Protein 2Y8E (pdb70)

Secondary structure (DSSP, 8-state):
-EEEEEEEEESTTSSHHHHHHHHHHS---SS-----SEEEEEEEEEETTEEEEEEEEEE--SGGGGGGSHHHHHT-SEEEEEEETT-HHHHHTHHHHHHHHHHHHTTSSEEEEEEE-GGGGGG--S-HHHHHHHHHHHT-EEEEEBTTTTBSHHHHHHHHHHT--/-PPPPEEEEEEEESTTSSHHHHHHHHHHS---SS-----SEEEEEEEEEETTEEEEEEEEEE--SGGGGGG-HHHHHT-SEEEEEEETT-HHHHHTHHHHHHHHHHHHTTSSEEEEEEE-GGGGGG-SS-HHHHHHHHHHHT-EEEEE-TTT-TTHHHHHHHHHHH-

Solvent-accessible surface area: 15765 Å² total; per-residue (Å²): 137,88,103,7,41,0,0,0,0,0,36,79,59,2,14,12,38,27,0,11,13,48,58,30,34,108,13,64,86,115,89,125,118,32,17,44,8,18,8,28,10,6,40,13,36,149,29,139,140,173,51,0,43,0,25,2,49,8,0,2,9,34,98,167,26,67,104,85,2,45,57,60,1,124,70,1,33,0,1,0,0,0,0,13,0,24,65,48,113,6,8,108,75,0,51,48,0,5,88,29,0,67,105,48,46,34,108,104,23,24,5,0,0,0,0,3,52,25,59,60,65,122,118,76,115,1,40,44,96,59,0,86,146,28,2,157,147,57,116,16,54,28,8,20,0,1,2,102,71,41,117,41,4,144,66,0,4,137,75,0,7,82,50,18,150,133,142,105,64,182,105,7,54,0,0,0,0,0,26,79,55,1,14,12,47,30,0,9,15,46,22,11,31,110,13,68,80,125,94,117,140,39,20,26,9,12,5,26,12,7,24,17,33,154,10,106,125,133,51,13,28,0,31,1,48,12,0,1,8,41,98,165,27,72,99,86,1,53,76,60,2,151,61,0,35,0,1,0,0,0,0,13,0,27,64,69,82,3,24,125,48,0,48,43,1,3,89,26,0,83,98,29,51,38,118,103,25,38,9,2,0,0,0,3,47,22,55,69,55,122,143,78,105,2,37,45,92,80,0,68,146,31,4,160,143,47,125,19,66,46,5,13,0,0,2,103,77,29,109,20,3,124,57,0,0,118,113,0,12,68,47,117

InterPro domains:
  IPR001806 Small GTPase [PF00071] (14-172)
  IPR001806 Small GTPase [PS51421] (8-192)
  IPR001806 Small GTPase [SM00174] (15-175)
  IPR005225 Small GTP-binding domain [TIGR00231] (12-168)
  IPR027417 P-loop containing nucleoside triphosphate hydrolase [G3DSA:3.40.50.300] (1-177)
  IPR027417 P-loop containing nucleoside triphosphate hydrolase [SSF52540] (11-182)
  IPR050227 Ras-related protein Rab [PTHR47977] (12-186)

B-factor: mean 14.94, std 8.89, range [5.05, 136.57]

Structure (mmCIF, N/CA/C/O backbone):
data_2Y8E
#
_entry.id   2Y8E
#
_cell.length_a   116.520
_cell.length_b   42.710
_cell.length_c   86.860
_cell.angle_alpha   90.00
_cell.angle_beta   133.12
_cell.angle_gamma   90.00
#
_symmetry.space_group_name_H-M   'C 1 2 1'
#
loop_
_entity.id
_entity.type
_entity.pdbx_description
1 polymer 'RAB-PROTEIN 6'
2 non-polymer 'SULFATE ION'
3 non-polymer 'PHOSPHOAMINOPHOSPHONIC ACID-GUANYLATE ESTER'
4 non-polymer 'MAGNESIUM ION'
5 water water
#
loop_
_atom_site.group_PDB
_atom_site.id
_atom_site.type_symbol
_atom_site.label_atom_id
_atom_site.label_alt_id
_atom_site.label_comp_id
_atom_site.label_asym_id
_atom_site.label_entity_id
_atom_site.label_seq_id
_atom_site.pdbx_PDB_ins_code
_atom_site.Cartn_x
_atom_site.Cartn_y
_atom_site.Cartn_z
_atom_site.occupancy
_atom_site.B_iso_or_equiv
_atom_site.auth_seq_id
_atom_site.auth_comp_id
_atom_site.auth_asym_id
_atom_site.auth_atom_id
_atom_site.pdbx_PDB_model_num
ATOM 1 N N . LEU A 1 12 ? -38.553 -11.219 32.431 1.00 23.99 10 LEU A N 1
ATOM 2 C CA . LEU A 1 12 ? -37.972 -11.983 31.320 1.00 23.96 10 LEU A CA 1
ATOM 3 C C . LEU A 1 12 ? -36.489 -11.681 31.122 1.00 22.45 10 LEU A C 1
ATOM 4 O O . LEU A 1 12 ? -35.988 -10.598 31.428 1.00 24.17 10 LEU A O 1
ATOM 9 N N . ARG A 1 13 ? -35.806 -12.677 30.605 1.00 22.14 11 ARG A N 1
ATOM 10 C CA . ARG A 1 13 ? -34.518 -12.513 29.982 1.00 21.16 11 ARG A CA 1
ATOM 11 C C . ARG A 1 13 ? -34.691 -11.441 28.916 1.00 18.82 11 ARG A C 1
ATOM 12 O O . ARG A 1 13 ? -35.766 -11.317 28.320 1.00 18.69 11 ARG A O 1
ATOM 20 N N . LYS A 1 14 ? -33.657 -10.647 28.713 1.00 16.43 12 LYS A N 1
ATOM 21 C CA . LYS A 1 14 ? -33.677 -9.681 27.635 1.00 15.73 12 LYS A CA 1
ATOM 22 C C . LYS A 1 14 ? -32.639 -9.991 26.594 1.00 14.59 12 LYS A C 1
ATOM 23 O O . LYS A 1 14 ? -31.588 -10.592 26.860 1.00 16.23 12 LYS A O 1
ATOM 29 N N . PHE A 1 15 ? -32.964 -9.536 25.388 1.00 11.71 13 PHE A N 1
ATOM 30 C CA . PHE A 1 15 ? -32.084 -9.602 24.225 1.00 10.63 13 PHE A CA 1
ATOM 31 C C . PHE A 1 15 ? -32.054 -8.171 23.686 1.00 9.15 13 PHE A C 1
ATOM 32 O O . PHE A 1 15 ? -32.946 -7.765 22.960 1.00 8.98 13 PHE A O 1
ATOM 40 N N . LYS A 1 16 ? -31.063 -7.388 24.118 1.00 10.04 14 LYS A N 1
ATOM 41 C CA . LYS A 1 16 ? -31.002 -5.951 23.908 1.00 9.79 14 LYS A CA 1
ATOM 42 C C . LYS A 1 16 ? -29.948 -5.643 22.853 1.00 9.60 14 LYS A C 1
ATOM 43 O O . LYS A 1 16 ? -28.732 -5.880 23.068 1.00 11.32 14 LYS A O 1
ATOM 49 N N . LEU A 1 17 ? -30.387 -5.148 21.704 1.00 8.21 15 LEU A N 1
ATOM 50 C CA . LEU A 1 17 ? -29.470 -4.841 20.588 1.00 8.20 15 LEU A CA 1
ATOM 51 C C . LEU A 1 17 ? -29.623 -3.395 20.132 1.00 7.75 15 LEU A C 1
ATOM 52 O O . LEU A 1 17 ? -30.733 -2.824 20.201 1.00 8.43 15 LEU A O 1
ATOM 57 N N . VAL A 1 18 ? -28.519 -2.813 19.666 1.00 6.88 16 VAL A N 1
ATOM 58 C CA . VAL A 1 18 ? -28.525 -1.551 18.977 1.00 7.07 16 VAL A CA 1
ATOM 59 C C . VAL A 1 18 ? -27.819 -1.733 17.641 1.00 6.37 16 VAL A C 1
ATOM 60 O O . VAL A 1 18 ? -26.739 -2.359 17.587 1.00 6.97 16 VAL A O 1
ATOM 64 N N . PHE A 1 19 ? -28.427 -1.187 16.579 1.00 5.89 17 PHE A N 1
ATOM 65 C CA . PHE A 1 19 ? -27.860 -1.192 15.253 1.00 5.99 17 PHE A CA 1
ATOM 66 C C . PHE A 1 19 ? -27.256 0.151 14.947 1.00 5.44 17 PHE A C 1
ATOM 67 O O . PHE A 1 19 ? -27.941 1.181 15.076 1.00 6.18 17 PHE A O 1
ATOM 75 N N . LEU A 1 20 ? -25.998 0.127 14.485 1.00 5.83 18 LEU A N 1
ATOM 76 C CA . LEU A 1 20 ? -25.173 1.309 14.282 1.00 5.89 18 LEU A CA 1
ATOM 77 C C . LEU A 1 20 ? -24.496 1.177 12.941 1.00 5.82 18 LEU A C 1
ATOM 78 O O . LEU A 1 20 ? -24.182 0.069 12.491 1.00 6.32 18 LEU A O 1
ATOM 83 N N . GLY A 1 21 ? -24.176 2.310 12.339 1.00 6.57 19 GLY A N 1
ATOM 84 C CA . GLY A 1 21 ? -23.425 2.293 11.090 1.00 6.96 19 GLY A CA 1
ATOM 85 C C . GLY A 1 21 ? -23.747 3.491 10.232 1.00 6.36 19 GLY A C 1
ATOM 86 O O . GLY A 1 21 ? -24.714 4.228 10.485 1.00 7.37 19 GLY A O 1
ATOM 87 N N . GLU A 1 22 ? -22.915 3.732 9.216 1.00 8.03 20 GLU A N 1
ATOM 88 C CA . GLU A 1 22 ? -23.162 4.850 8.323 1.00 7.61 20 GLU A CA 1
ATOM 89 C C . GLU A 1 22 ? -24.500 4.796 7.616 1.00 8.19 20 GLU A C 1
ATOM 90 O O . GLU A 1 22 ? -25.162 3.748 7.513 1.00 7.48 20 GLU A O 1
ATOM 96 N N . GLN A 1 23 ? -24.918 5.944 7.128 1.00 9.34 21 GLN A N 1
ATOM 97 C CA . GLN A 1 23 ? -26.194 6.035 6.449 1.00 10.14 21 GLN A CA 1
ATOM 98 C C . GLN A 1 23 ? -26.216 5.070 5.261 1.00 7.96 21 GLN A C 1
ATOM 99 O O . GLN A 1 23 ? -25.229 4.925 4.536 1.00 8.95 21 GLN A O 1
ATOM 105 N N . SER A 1 24 ? -27.368 4.430 5.051 1.00 7.76 22 SER A N 1
ATOM 106 C CA . SER A 1 24 ? -27.661 3.650 3.837 1.00 8.29 22 SER A CA 1
ATOM 107 C C . SER A 1 24 ? -26.973 2.298 3.739 1.00 6.52 22 SER A C 1
ATOM 108 O O . SER A 1 24 ? -27.073 1.633 2.706 1.00 8.41 22 SER A O 1
ATOM 111 N N . VAL A 1 25 ? -26.338 1.831 4.804 1.00 6.89 23 VAL A N 1
ATOM 112 C CA . VAL A 1 25 ? -25.630 0.547 4.767 1.00 6.39 23 VAL A CA 1
ATOM 113 C C . VAL A 1 25 ? -26.556 -0.664 4.837 1.00 5.71 23 VAL A C 1
ATOM 114 O O . VAL A 1 25 ? -26.165 -1.752 4.447 1.00 6.15 23 VAL A O 1
ATOM 118 N N . GLY A 1 26 ? -27.766 -0.467 5.364 1.00 5.92 24 GLY A N 1
ATOM 119 C CA . GLY A 1 26 ? -28.765 -1.526 5.451 1.00 5.67 24 GLY A CA 1
ATOM 120 C C . GLY A 1 26 ? -29.122 -1.979 6.865 1.00 5.54 24 GLY A C 1
ATOM 121 O O . GLY A 1 26 ? -29.635 -3.077 7.034 1.00 6.09 24 GLY A O 1
ATOM 122 N N . LYS A 1 27 ? -28.889 -1.155 7.875 1.00 6.18 25 LYS A N 1
ATOM 123 C CA . LYS A 1 27 ? -29.312 -1.456 9.247 1.00 5.89 25 LYS A CA 1
ATOM 124 C C . LYS A 1 27 ? -30.772 -1.835 9.322 1.00 5.54 25 LYS A C 1
ATOM 125 O O . LYS A 1 27 ? -31.144 -2.908 9.797 1.00 6.17 25 LYS A O 1
ATOM 131 N N . THR A 1 28 ? -31.614 -0.930 8.870 1.00 6.10 26 THR A N 1
ATOM 132 C CA . THR A 1 28 ? -33.070 -1.141 8.974 1.00 6.10 26 THR A CA 1
ATOM 133 C C . THR A 1 28 ? -33.509 -2.348 8.159 1.00 5.85 26 THR A C 1
ATOM 134 O O . THR A 1 28 ? -34.331 -3.173 8.625 1.00 7.05 26 THR A O 1
ATOM 138 N N . SER A 1 29 ? -32.914 -2.504 6.982 1.00 6.00 27 SER A N 1
ATOM 139 C CA . SER A 1 29 ? -33.275 -3.625 6.114 1.00 6.30 27 SER A CA 1
ATOM 140 C C . SER A 1 29 ? -32.897 -4.980 6.717 1.00 6.27 27 SER A C 1
ATOM 141 O O . SER A 1 29 ? -33.633 -5.967 6.563 1.00 7.10 27 SER A O 1
ATOM 144 N N . LEU A 1 30 ? -31.779 -5.039 7.427 1.00 6.11 28 LEU A N 1
ATOM 145 C CA . LEU A 1 30 ? -31.440 -6.269 8.157 1.00 6.12 28 LEU A CA 1
ATOM 146 C C . LEU A 1 30 ? -32.483 -6.615 9.213 1.00 6.38 28 LEU A C 1
ATOM 147 O O . LEU A 1 30 ? -32.901 -7.751 9.355 1.00 7.62 28 LEU A O 1
ATOM 152 N N . ILE A 1 31 ? -32.899 -5.609 9.965 1.00 6.64 29 ILE A N 1
ATOM 153 C CA . ILE A 1 31 ? -33.877 -5.797 11.023 1.00 7.05 29 ILE A CA 1
ATOM 154 C C . ILE A 1 31 ? -35.194 -6.252 10.421 1.00 7.23 29 ILE A C 1
ATOM 155 O O . ILE A 1 31 ? -35.820 -7.190 10.898 1.00 7.90 29 ILE A O 1
ATOM 160 N N . THR A 1 32 ? -35.656 -5.572 9.375 1.00 7.15 30 THR A N 1
ATOM 161 C CA . THR A 1 32 ? -36.961 -5.933 8.821 1.00 8.12 30 THR A CA 1
ATOM 162 C C . THR A 1 32 ? -36.913 -7.290 8.108 1.00 7.82 30 THR A C 1
ATOM 163 O O . THR A 1 32 ? -37.911 -8.035 8.142 1.00 8.55 30 THR A O 1
ATOM 167 N N . ARG A 1 33 ? -35.778 -7.653 7.518 1.00 8.19 31 ARG A N 1
ATOM 168 C CA . ARG A 1 33 ? -35.673 -8.977 6.912 1.00 8.90 31 ARG A CA 1
ATOM 169 C C . ARG A 1 33 ? -35.766 -10.040 8.003 1.00 9.04 31 ARG A C 1
ATOM 170 O O . ARG A 1 33 ? -36.463 -11.027 7.835 1.00 9.73 31 ARG A O 1
ATOM 178 N N . PHE A 1 34 ? -35.092 -9.811 9.125 1.00 9.13 32 PHE A N 1
ATOM 179 C CA . PHE A 1 34 ? -35.131 -10.769 10.214 1.00 9.43 32 PHE A CA 1
ATOM 180 C C . PHE A 1 34 ? -36.528 -10.880 10.811 1.00 9.58 32 PHE A C 1
ATOM 181 O O . PHE A 1 34 ? -37.063 -11.989 10.994 1.00 11.34 32 PHE A O 1
ATOM 189 N N . MET A 1 35 ? -37.109 -9.739 11.155 1.00 9.27 33 MET A N 1
ATOM 190 C CA . MET A 1 35 ? -38.331 -9.730 11.965 1.00 10.25 33 MET A CA 1
ATOM 191 C C . MET A 1 35 ? -39.577 -10.046 11.181 1.00 11.34 33 MET A C 1
ATOM 192 O O . MET A 1 35 ? -40.477 -10.690 11.710 1.00 12.53 33 MET A O 1
ATOM 197 N N . TYR A 1 36 ? -39.615 -9.624 9.921 1.00 10.92 34 TYR A N 1
ATOM 198 C CA . TYR A 1 36 ? -40.848 -9.679 9.116 1.00 12.48 34 TYR A CA 1
ATOM 199 C C . TYR A 1 36 ? -40.652 -10.348 7.772 1.00 12.21 34 TYR A C 1
ATOM 200 O O . TYR A 1 36 ? -41.619 -10.429 7.011 1.00 12.71 34 TYR A O 1
ATOM 209 N N . ASP A 1 37 ? -39.428 -10.804 7.462 1.00 11.57 35 ASP A N 1
ATOM 210 C CA . ASP A 1 37 ? -39.084 -11.319 6.149 1.00 13.15 35 ASP A CA 1
ATOM 211 C C . ASP A 1 37 ? -39.496 -10.310 5.056 1.00 13.62 35 ASP A C 1
ATOM 212 O O . ASP A 1 37 ? -40.117 -10.675 4.032 1.00 16.76 35 ASP A O 1
ATOM 217 N N . SER A 1 38 ? -39.191 -9.040 5.311 1.00 13.61 36 SER A N 1
ATOM 218 C CA . SER A 1 38 ? -39.634 -7.890 4.501 1.00 15.04 36 SER A CA 1
ATOM 219 C C . SER A 1 38 ? -38.399 -7.112 4.073 1.00 14.12 36 SER A C 1
ATOM 220 O O . SER A 1 38 ? -37.550 -6.828 4.902 1.00 15.01 36 SER A O 1
ATOM 223 N N . PHE A 1 39 ? -38.339 -6.761 2.792 1.00 12.83 37 PHE A N 1
ATOM 224 C CA . PHE A 1 39 ? -37.296 -5.907 2.236 1.00 11.87 37 PHE A CA 1
ATOM 225 C C . PHE A 1 39 ? -37.915 -4.932 1.260 1.00 11.68 37 PHE A C 1
ATOM 226 O O . PHE A 1 39 ? -38.799 -5.302 0.487 1.00 13.42 37 PHE A O 1
ATOM 234 N N . ASP A 1 40 ? -37.456 -3.693 1.284 1.00 10.85 38 ASP A N 1
ATOM 235 C CA . ASP A 1 40 ? -37.940 -2.662 0.369 1.00 11.74 38 ASP A CA 1
ATOM 236 C C . ASP A 1 40 ? -36.745 -2.004 -0.318 1.00 10.86 38 ASP A C 1
ATOM 237 O O . ASP A 1 40 ? -35.792 -1.552 0.329 1.00 10.86 38 ASP A O 1
ATOM 242 N N . ASN A 1 41 ? -36.793 -1.947 -1.641 1.00 10.53 39 ASN A N 1
ATOM 243 C CA . ASN A 1 41 ? -35.809 -1.227 -2.405 1.00 11.24 39 ASN A CA 1
ATOM 244 C C . ASN A 1 41 ? -35.864 0.248 -2.120 1.00 10.55 39 ASN A C 1
ATOM 245 O O . ASN A 1 41 ? -34.859 0.938 -2.217 1.00 11.36 39 ASN A O 1
ATOM 250 N N . THR A 1 42 ? -37.034 0.753 -1.773 1.00 10.37 40 THR A N 1
ATOM 251 C CA . THR A 1 42 ? -37.180 2.176 -1.528 1.00 11.60 40 THR A CA 1
ATOM 252 C C . THR A 1 42 ? -36.535 2.566 -0.197 1.00 10.87 40 THR A C 1
ATOM 253 O O . THR A 1 42 ? -36.822 1.969 0.829 1.00 12.82 40 THR A O 1
ATOM 257 N N . TYR A 1 43 ? -35.717 3.615 -0.219 1.00 10.26 41 TYR A N 1
ATOM 258 C CA . TYR A 1 43 ? -35.005 4.078 0.965 1.00 9.98 41 TYR A CA 1
ATOM 259 C C . TYR A 1 43 ? -35.895 4.933 1.846 1.00 9.60 41 TYR A C 1
ATOM 260 O O . TYR A 1 43 ? -36.381 5.965 1.400 1.00 11.38 41 TYR A O 1
ATOM 269 N N . GLN A 1 44 ? -36.116 4.505 3.081 1.00 9.18 42 GLN A N 1
ATOM 270 C CA . GLN A 1 44 ? -36.807 5.317 4.071 1.00 9.41 42 GLN A CA 1
ATOM 271 C C . GLN A 1 44 ? -35.799 5.551 5.192 1.00 8.43 42 GLN A C 1
ATOM 272 O O . GLN A 1 44 ? -35.518 4.665 5.974 1.00 8.52 42 GLN A O 1
ATOM 278 N N . ALA A 1 45 ? -35.201 6.725 5.200 1.00 8.23 43 ALA A N 1
ATOM 279 C CA . ALA A 1 45 ? -34.183 7.048 6.166 1.00 8.23 43 ALA A CA 1
ATOM 280 C C . ALA A 1 45 ? -34.721 6.914 7.580 1.00 7.21 43 ALA A C 1
ATOM 281 O O . ALA A 1 45 ? -35.834 7.317 7.868 1.00 8.88 43 ALA A O 1
ATOM 283 N N . THR A 1 46 ? -33.931 6.348 8.478 1.00 7.54 44 THR A N 1
ATOM 284 C CA . THR A 1 46 ? -34.290 6.354 9.882 1.00 6.43 44 THR A CA 1
ATOM 285 C C . THR A 1 46 ? -34.065 7.735 10.429 1.00 6.67 44 THR A C 1
ATOM 286 O O . THR A 1 46 ? -33.019 8.342 10.197 1.00 8.27 44 THR A O 1
ATOM 290 N N . ILE A 1 47 ? -35.070 8.217 11.146 1.00 7.07 45 ILE A N 1
ATOM 291 C CA . ILE A 1 47 ? -35.046 9.535 11.750 1.00 7.56 45 ILE A CA 1
ATOM 292 C C . ILE A 1 47 ? -34.921 9.340 13.253 1.00 7.31 45 ILE A C 1
ATOM 293 O O . ILE A 1 47 ? -35.751 8.709 13.883 1.00 8.79 45 ILE A O 1
ATOM 298 N N . GLY A 1 48 ? -33.835 9.853 13.828 1.00 8.15 46 GLY A N 1
ATOM 299 C CA . GLY A 1 48 ? -33.584 9.660 15.241 1.00 9.20 46 GLY A CA 1
ATOM 300 C C . GLY A 1 48 ? -33.286 8.198 15.536 1.00 8.42 46 GLY A C 1
ATOM 301 O O . GLY A 1 48 ? -32.463 7.580 14.892 1.00 11.88 46 GLY A O 1
ATOM 302 N N . ILE A 1 49 ? -33.994 7.644 16.502 1.00 8.44 47 ILE A N 1
ATOM 303 C CA . ILE A 1 49 ? -33.837 6.267 16.901 1.00 9.46 47 ILE A CA 1
ATOM 304 C C . ILE A 1 49 ? -35.211 5.604 16.921 1.00 9.28 47 ILE A C 1
ATOM 305 O O . ILE A 1 49 ? -36.112 6.092 17.586 1.00 11.17 47 ILE A O 1
ATOM 310 N N . ASP A 1 50 ? -35.356 4.534 16.157 1.00 7.26 48 ASP A N 1
ATOM 311 C CA . ASP A 1 50 ? -36.554 3.720 16.147 1.00 7.64 48 ASP A CA 1
ATOM 312 C C . ASP A 1 50 ? -36.386 2.556 17.095 1.00 7.34 48 ASP A C 1
ATOM 313 O O . ASP A 1 50 ? -35.285 2.198 17.496 1.00 8.11 48 ASP A O 1
ATOM 318 N N . PHE A 1 51 ? -37.501 1.925 17.452 1.00 7.57 49 PHE A N 1
ATOM 319 C CA . PHE A 1 51 ? -37.496 0.916 18.511 1.00 8.35 49 PHE A CA 1
ATOM 320 C C . PHE A 1 51 ? -38.522 -0.158 18.246 1.00 8.09 49 PHE A C 1
ATOM 321 O O . PHE A 1 51 ? -39.642 0.153 17.886 1.00 9.13 49 PHE A O 1
ATOM 329 N N . LEU A 1 52 ? -38.123 -1.403 18.464 1.00 7.86 50 LEU A N 1
ATOM 330 C CA . LEU A 1 52 ? -39.022 -2.542 18.479 1.00 10.46 50 LEU A CA 1
ATOM 331 C C . LEU A 1 52 ? -38.779 -3.287 19.798 1.00 10.06 50 LEU A C 1
ATOM 332 O O . LEU A 1 52 ? -37.646 -3.622 20.141 1.00 10.91 50 LEU A O 1
ATOM 337 N N . SER A 1 53 ? -39.855 -3.574 20.516 1.00 11.03 51 SER A N 1
ATOM 338 C CA . SER A 1 53 ? -39.810 -4.401 21.706 1.00 12.92 51 SER A CA 1
ATOM 339 C C . SER A 1 53 ? -40.827 -5.509 21.532 1.00 13.12 51 SER A C 1
ATOM 340 O O . SER A 1 53 ? -42.010 -5.266 21.279 1.00 13.94 51 SER A O 1
ATOM 343 N N . LYS A 1 54 ? -40.381 -6.735 21.675 1.00 13.54 52 LYS A N 1
ATOM 344 C CA . LYS A 1 54 ? -41.227 -7.887 21.387 1.00 14.75 52 LYS A CA 1
ATOM 345 C C . LYS A 1 54 ? -40.859 -9.033 22.299 1.00 14.06 52 LYS A C 1
ATOM 346 O O . LYS A 1 54 ? -39.684 -9.347 22.451 1.00 14.87 52 LYS A O 1
ATOM 352 N N . THR A 1 55 ? -41.861 -9.690 22.853 1.00 13.89 53 THR A N 1
ATOM 353 C CA . THR A 1 55 ? -41.621 -10.938 23.555 1.00 13.99 53 THR A CA 1
ATOM 354 C C . THR A 1 55 ? -41.621 -12.070 22.532 1.00 14.15 53 THR A C 1
ATOM 355 O O . THR A 1 55 ? -42.566 -12.234 21.742 1.00 14.95 53 THR A O 1
ATOM 359 N N . MET A 1 56 ? -40.554 -12.856 22.538 1.00 15.16 54 MET A N 1
ATOM 360 C CA . MET A 1 56 ? -40.402 -13.941 21.577 1.00 17.51 54 MET A CA 1
ATOM 361 C C . MET A 1 56 ? -39.832 -15.174 22.238 1.00 17.62 54 MET A C 1
ATOM 362 O O . MET A 1 56 ? -39.445 -15.113 23.388 1.00 17.71 54 MET A O 1
ATOM 367 N N . TYR A 1 57 ? -39.760 -16.282 21.506 1.00 20.10 55 TYR A N 1
ATOM 368 C CA . TYR A 1 57 ? -39.112 -17.473 22.024 1.00 22.03 55 TYR A CA 1
ATOM 369 C C . TYR A 1 57 ? -37.679 -17.610 21.489 1.00 23.23 55 TYR A C 1
ATOM 370 O O . TYR A 1 57 ? -37.463 -17.625 20.305 1.00 25.18 55 TYR A O 1
ATOM 379 N N . LEU A 1 58 ? -36.713 -17.701 22.383 1.00 25.67 56 LEU A N 1
ATOM 380 C CA . LEU A 1 58 ? -35.318 -17.840 21.966 1.00 27.49 56 LEU A CA 1
ATOM 381 C C . LEU A 1 58 ? -34.860 -19.144 22.442 1.00 27.99 56 LEU A C 1
ATOM 382 O O . LEU A 1 58 ? -34.955 -19.450 23.647 1.00 27.84 56 LEU A O 1
ATOM 387 N N . GLU A 1 59 ? -34.345 -19.930 21.497 1.00 29.79 57 GLU A N 1
ATOM 388 C CA . GLU A 1 59 ? -33.684 -21.157 21.851 1.00 30.52 57 GLU A CA 1
ATOM 389 C C . GLU A 1 59 ? -34.579 -21.822 22.867 1.00 30.30 57 GLU A C 1
ATOM 390 O O . GLU A 1 59 ? -34.122 -22.203 23.923 1.00 30.66 57 GLU A O 1
ATOM 396 N N . ASP A 1 60 ? -35.876 -21.898 22.555 1.00 30.08 58 ASP A N 1
ATOM 397 C CA . ASP A 1 60 ? -36.870 -22.526 23.435 1.00 29.89 58 ASP A CA 1
ATOM 398 C C . ASP A 1 60 ? -37.032 -21.898 24.824 1.00 29.39 58 ASP A C 1
ATOM 399 O O . ASP A 1 60 ? -37.230 -22.602 25.803 1.00 30.67 58 ASP A O 1
ATOM 404 N N . ARG A 1 61 ? -36.978 -20.568 24.901 1.00 28.62 59 ARG A N 1
ATOM 405 C CA . ARG A 1 61 ? -37.271 -19.826 26.134 1.00 27.46 59 ARG A CA 1
ATOM 406 C C . ARG A 1 61 ? -37.908 -18.493 25.741 1.00 25.57 59 ARG A C 1
ATOM 407 O O . ARG A 1 61 ? -37.715 -18.042 24.626 1.00 26.32 59 ARG A O 1
ATOM 415 N N . THR A 1 62 ? -38.697 -17.910 26.635 1.00 23.63 60 THR A N 1
ATOM 416 C CA . THR A 1 62 ? -39.300 -16.588 26.391 1.00 22.34 60 THR A CA 1
ATOM 417 C C . THR A 1 62 ? -38.265 -15.497 26.687 1.00 19.87 60 THR A C 1
ATOM 418 O O . THR A 1 62 ? -37.585 -15.530 27.719 1.00 20.68 60 THR A O 1
ATOM 422 N N . VAL A 1 63 ? -38.130 -14.550 25.763 1.00 16.88 61 VAL A N 1
ATOM 423 C CA . VAL A 1 63 ? -37.114 -13.494 25.858 1.00 16.04 61 VAL A CA 1
ATOM 424 C C . VAL A 1 63 ? -37.768 -12.190 25.400 1.00 14.20 61 VAL A C 1
ATOM 425 O O . VAL A 1 63 ? -38.644 -12.209 24.542 1.00 15.11 61 VAL A O 1
ATOM 429 N N . ARG A 1 64 ? -37.408 -11.089 26.031 1.00 12.12 62 ARG A N 1
ATOM 430 C CA . ARG A 1 64 ? -37.854 -9.772 25.593 1.00 11.49 62 ARG A CA 1
ATOM 431 C C . ARG A 1 64 ? -36.790 -9.162 24.709 1.00 10.45 62 ARG A C 1
ATOM 432 O O . ARG A 1 64 ? -35.717 -8.754 25.176 1.00 11.79 62 ARG A O 1
ATOM 440 N N . LEU A 1 65 ? -37.068 -9.144 23.415 1.00 10.56 63 LEU A N 1
ATOM 441 C CA . LEU A 1 65 ? -36.246 -8.410 22.471 1.00 11.03 63 LEU A CA 1
ATOM 442 C C . LEU A 1 65 ? -36.454 -6.892 22.644 1.00 10.63 63 LEU A C 1
ATOM 443 O O . LEU A 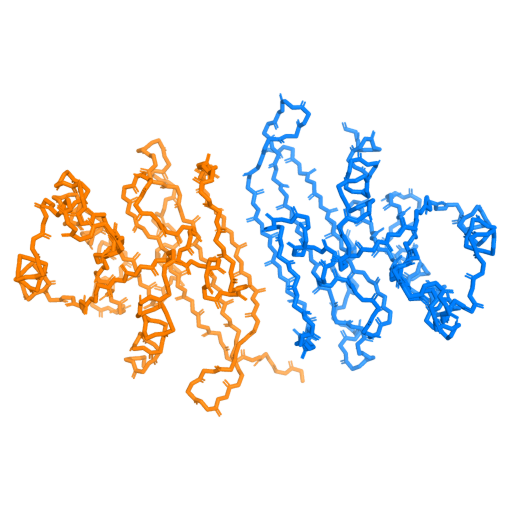1 65 ? -37.584 -6.415 22.693 1.00 12.65 63 LEU A O 1
ATOM 448 N N . GLN A 1 66 ? -35.360 -6.131 22.745 1.00 10.02 64 GLN A N 1
ATOM 449 C CA . GLN A 1 66 ? -35.394 -4.669 22.758 1.00 9.62 64 GLN A CA 1
ATOM 450 C C . GLN A 1 66 ? -34.377 -4.238 21.718 1.00 8.84 64 GLN A C 1
ATOM 451 O O . GLN A 1 66 ? -33.164 -4.396 21.916 1.00 10.18 64 GLN A O 1
ATOM 457 N N . LEU A 1 67 ? -34.858 -3.733 20.597 1.00 8.34 65 LEU A N 1
ATOM 458 C CA . LEU A 1 67 ? -33.997 -3.457 19.457 1.00 8.99 65 LEU A CA 1
ATOM 459 C C . LEU A 1 67 ? -34.088 -2.000 19.035 1.00 7.80 65 LEU A C 1
ATOM 460 O O . LEU A 1 67 ? -35.140 -1.531 18.603 1.00 9.62 65 LEU A O 1
ATOM 465 N N . TRP A 1 68 ? -32.978 -1.285 19.202 1.00 7.59 66 TRP A N 1
ATOM 466 C CA A TRP A 1 68 ? -32.890 0.116 18.823 0.50 7.13 66 TRP A CA 1
ATOM 467 C CA B TRP A 1 68 ? -32.887 0.106 18.823 0.50 7.09 66 TRP A CA 1
ATOM 468 C C . TRP A 1 68 ? -32.212 0.217 17.466 1.00 7.36 66 TRP A C 1
ATOM 469 O O . TRP A 1 68 ? -31.093 -0.287 17.265 1.00 8.96 66 TRP A O 1
ATOM 490 N N . ASP A 1 69 ? -32.896 0.889 16.552 1.00 6.31 67 ASP A N 1
ATOM 491 C CA . ASP A 1 69 ? -32.440 1.057 15.165 1.00 6.14 67 ASP A CA 1
ATOM 492 C C . ASP A 1 69 ? -32.068 2.538 14.991 1.00 6.53 67 ASP A C 1
ATOM 493 O O . ASP A 1 69 ? -32.933 3.392 14.972 1.00 7.74 67 ASP A O 1
ATOM 498 N N . THR A 1 70 ? -30.771 2.847 14.971 1.00 6.84 68 THR A N 1
ATOM 499 C CA . THR A 1 70 ? -30.325 4.224 14.924 1.00 6.49 68 THR A CA 1
ATOM 500 C C . THR A 1 70 ? -30.127 4.738 13.496 1.00 7.01 68 THR A C 1
ATOM 501 O O . THR A 1 70 ? -29.900 3.976 12.568 1.00 7.80 68 THR A O 1
ATOM 505 N N . ALA A 1 71 ? -30.262 6.050 13.333 1.00 8.69 69 ALA A N 1
ATOM 506 C CA . ALA A 1 71 ? -29.945 6.706 12.096 1.00 8.24 69 ALA A CA 1
ATOM 507 C C . ALA A 1 71 ? -28.433 6.800 11.905 1.00 8.81 69 ALA A C 1
ATOM 508 O O . ALA A 1 71 ? -27.671 7.013 12.870 1.00 10.18 69 ALA A O 1
ATOM 510 N N . GLY A 1 72 ? -27.983 6.677 10.648 1.00 8.49 70 GLY A N 1
ATOM 511 C CA . GLY A 1 72 ? -26.575 6.838 10.335 1.00 9.65 70 GLY A CA 1
ATOM 512 C C . GLY A 1 72 ? -26.178 8.264 10.081 1.00 9.52 70 GLY A C 1
ATOM 513 O O . GLY A 1 72 ? -24.988 8.576 9.975 1.00 11.78 70 GLY A O 1
ATOM 514 N N . GLN A 1 73 ? -27.149 9.157 9.906 1.00 9.20 71 GLN A N 1
ATOM 515 C CA . GLN A 1 73 ? -26.854 10.552 9.650 1.00 10.02 71 GLN A CA 1
ATOM 516 C C . GLN A 1 73 ? -26.204 11.186 10.861 1.00 11.01 71 GLN A C 1
ATOM 517 O O . GLN A 1 73 ? -26.694 11.082 11.990 1.00 11.76 71 GLN A O 1
ATOM 523 N N . GLU A 1 74 ? -25.110 11.889 10.615 1.00 12.22 72 GLU A N 1
ATOM 524 C CA . GLU A 1 74 ? -24.349 12.517 11.692 1.00 14.32 72 GLU A CA 1
ATOM 525 C C . GLU A 1 74 ? -25.177 13.442 12.581 1.00 12.82 72 GLU A C 1
ATOM 526 O O . GLU A 1 74 ? -24.937 13.502 13.779 1.00 14.36 72 GLU A O 1
ATOM 532 N N . ARG A 1 75 ? -26.194 14.113 12.031 1.00 13.30 73 ARG A N 1
ATOM 533 C CA . ARG A 1 75 ? -27.035 15.001 12.828 1.00 13.09 73 ARG A CA 1
ATOM 534 C C . ARG A 1 75 ? -27.828 14.330 13.963 1.00 13.53 73 ARG A C 1
ATOM 535 O O . ARG A 1 75 ? -28.341 15.024 14.838 1.00 15.67 73 ARG A O 1
ATOM 543 N N . PHE A 1 76 ? -27.951 13.007 13.938 1.00 11.70 74 PHE A N 1
ATOM 544 C CA . PHE A 1 76 ? -28.644 12.285 14.991 1.00 11.82 74 PHE A CA 1
ATOM 545 C C . PHE A 1 76 ? -27.680 11.584 15.936 1.00 12.13 74 PHE A C 1
ATOM 546 O O . PHE A 1 76 ? -28.125 10.913 16.866 1.00 12.38 74 PHE A O 1
ATOM 554 N N . ARG A 1 77 ? -26.369 11.728 15.720 1.00 12.51 75 ARG A N 1
ATOM 555 C CA . ARG A 1 77 ? -25.419 10.877 16.439 1.00 14.21 75 ARG A CA 1
ATOM 556 C C . ARG A 1 77 ? -25.413 11.180 17.960 1.00 14.25 75 ARG A C 1
ATOM 557 O O . ARG A 1 77 ? -25.160 10.278 18.777 1.00 13.32 75 ARG A O 1
ATOM 565 N N . SER A 1 78 ? -25.707 12.429 18.337 1.00 15.14 76 SER A N 1
ATOM 566 C CA . SER A 1 78 ? -25.697 12.824 19.750 1.00 15.85 76 SER A CA 1
ATOM 567 C C . SER A 1 78 ? -26.757 12.115 20.568 1.00 14.75 76 SER A C 1
ATOM 568 O O . SER A 1 78 ? -26.666 12.062 21.792 1.00 15.95 76 SER A O 1
ATOM 571 N N . LEU A 1 79 ? -27.767 11.555 19.894 1.00 14.53 77 LEU A N 1
ATOM 572 C CA . LEU A 1 79 ? -28.843 10.834 20.580 1.00 14.27 77 LEU A CA 1
ATOM 573 C C . LEU A 1 79 ? -28.456 9.416 21.009 1.00 13.91 77 LEU A C 1
ATOM 574 O O . LEU A 1 79 ? -29.105 8.806 21.848 1.00 15.43 77 LEU A O 1
ATOM 579 N N . ILE A 1 80 ? -27.409 8.887 20.400 1.00 12.09 78 ILE A N 1
ATOM 580 C CA . ILE A 1 80 ? -27.132 7.462 20.446 1.00 11.99 78 ILE A CA 1
ATOM 581 C C . ILE A 1 80 ? -26.499 6.901 21.729 1.00 11.96 78 ILE A C 1
ATOM 582 O O . ILE A 1 80 ? -26.819 5.776 22.109 1.00 11.68 78 ILE A O 1
ATOM 587 N N . PRO A 1 81 ? -25.643 7.678 22.421 1.00 13.44 79 PRO A N 1
ATOM 588 C CA . PRO A 1 81 ? -24.944 7.055 23.557 1.00 12.82 79 PRO A CA 1
ATOM 589 C C . PRO A 1 81 ? -25.804 6.383 24.607 1.00 12.64 79 PRO A C 1
ATOM 590 O O . PRO A 1 81 ? -25.443 5.295 25.039 1.00 12.81 79 PRO A O 1
ATOM 594 N N . SER A 1 82 ? -26.934 6.962 25.006 1.00 13.76 80 SER A N 1
ATOM 595 C CA . SER A 1 82 ? -27.723 6.306 26.049 1.00 14.34 80 SER A CA 1
ATOM 596 C C . SER A 1 82 ? -28.314 4.974 25.600 1.00 13.12 80 SER A C 1
ATOM 597 O O . SER A 1 82 ? -28.534 4.068 26.415 1.00 13.51 80 SER A O 1
ATOM 600 N N . TYR A 1 83 ? -28.561 4.834 24.303 1.00 11.60 81 TYR A N 1
ATOM 601 C CA . TYR A 1 83 ? -29.096 3.600 23.763 1.00 11.11 81 TYR A CA 1
ATOM 602 C C . TYR A 1 83 ? -27.982 2.555 23.707 1.00 10.40 81 TYR A C 1
ATOM 603 O O . TYR A 1 83 ? -28.214 1.416 24.024 1.00 11.14 81 TYR A O 1
ATOM 612 N N . ILE A 1 84 ? -26.780 2.948 23.305 1.00 10.3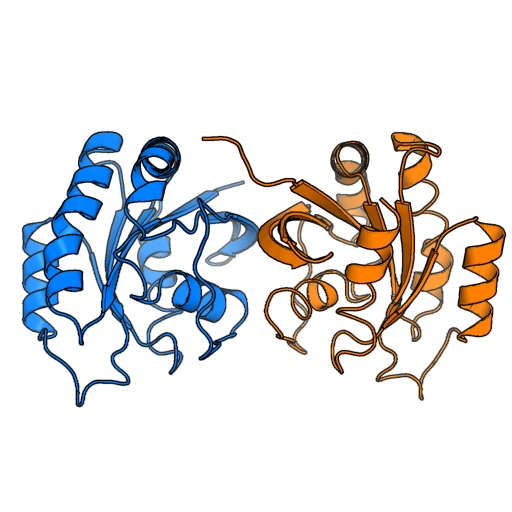8 82 ILE A N 1
ATOM 613 C CA . ILE A 1 84 ? -25.641 2.045 23.366 1.00 10.00 82 ILE A CA 1
ATOM 614 C C . ILE A 1 84 ? -25.439 1.556 24.808 1.00 10.58 82 ILE A C 1
ATOM 615 O O . ILE A 1 84 ? -25.182 0.372 25.045 1.00 10.85 82 ILE A O 1
ATOM 620 N N . ARG A 1 85 ? -25.546 2.471 25.770 1.00 11.16 83 ARG A N 1
ATOM 621 C CA . ARG A 1 85 ? -25.307 2.143 27.165 1.00 12.55 83 ARG A CA 1
ATOM 622 C C . ARG A 1 85 ? -26.191 0.997 27.646 1.00 12.24 83 ARG A C 1
ATOM 623 O O . ARG A 1 85 ? -25.743 0.188 28.472 1.00 14.39 83 ARG A O 1
ATOM 631 N N . ASP A 1 86 ? -27.431 0.921 27.152 1.00 11.27 84 ASP A N 1
ATOM 632 C CA . ASP A 1 86 ? -28.375 -0.080 27.628 1.00 11.43 84 ASP A CA 1
ATOM 633 C C . ASP A 1 86 ? -28.389 -1.358 26.778 1.00 10.65 84 ASP A C 1
ATOM 634 O O . ASP A 1 86 ? -29.188 -2.235 27.013 1.00 12.38 84 ASP A O 1
ATOM 639 N N . SER A 1 87 ? -27.518 -1.443 25.776 1.00 9.24 85 SER A N 1
ATOM 640 C CA . SER A 1 87 ? -27.555 -2.551 24.837 1.00 8.86 85 SER A CA 1
ATOM 641 C C . SER A 1 87 ? -26.448 -3.561 25.059 1.00 8.81 85 SER A C 1
ATOM 642 O O . SER A 1 87 ? -25.274 -3.217 24.979 1.00 11.48 85 SER A O 1
ATOM 645 N N . THR A 1 88 ? -26.809 -4.800 25.326 1.00 8.53 86 THR A N 1
ATOM 646 C CA . THR A 1 88 ? -25.850 -5.901 25.481 1.00 9.52 86 THR A CA 1
ATOM 647 C C . THR A 1 88 ? -25.128 -6.266 24.191 1.00 9.32 86 THR A C 1
ATOM 648 O O . THR A 1 88 ? -23.985 -6.736 24.212 1.00 9.82 86 THR A O 1
ATOM 652 N N . VAL A 1 89 ? -25.811 -6.036 23.072 1.00 8.33 87 VAL A N 1
ATOM 653 C CA . VAL A 1 89 ? -25.299 -6.346 21.747 1.00 8.62 87 VAL A CA 1
ATOM 654 C C . VAL A 1 89 ? -25.305 -5.107 20.891 1.00 7.92 87 VAL A C 1
ATOM 655 O O . VAL A 1 89 ? -26.316 -4.395 20.843 1.00 7.68 87 VAL A O 1
ATOM 659 N N . ALA A 1 90 ? -24.181 -4.811 20.227 1.00 7.43 88 ALA A N 1
ATOM 660 C CA . ALA A 1 90 ? -24.136 -3.750 19.228 1.00 6.80 88 ALA A CA 1
ATOM 661 C C . ALA A 1 90 ? -23.830 -4.392 17.887 1.00 7.10 88 ALA A C 1
ATOM 662 O O . ALA A 1 90 ? -22.875 -5.148 17.769 1.00 7.59 88 ALA A O 1
ATOM 664 N N . VAL A 1 91 ? -24.649 -4.091 16.888 1.00 6.06 89 VAL A N 1
ATOM 665 C CA . VAL A 1 91 ? -24.463 -4.601 15.536 1.00 6.13 89 VAL A CA 1
ATOM 666 C C . VAL A 1 91 ? -24.024 -3.411 14.703 1.00 5.97 89 VAL A C 1
ATOM 667 O O . VAL A 1 91 ? -24.779 -2.428 14.568 1.00 6.31 89 VAL A O 1
ATOM 671 N N . VAL A 1 92 ? -22.780 -3.455 14.201 1.00 6.09 90 VAL A N 1
ATOM 672 C CA . VAL A 1 92 ? -22.201 -2.337 13.460 1.00 6.42 90 VAL A CA 1
ATOM 673 C C . VAL A 1 92 ? -22.087 -2.750 12.015 1.00 5.63 90 VAL A C 1
ATOM 674 O O . VAL A 1 92 ? -21.389 -3.725 11.711 1.00 6.53 90 VAL A O 1
ATOM 678 N N . VAL A 1 93 ? -22.773 -2.025 11.140 1.00 5.92 91 VAL A N 1
ATOM 679 C CA . VAL A 1 93 ? -22.961 -2.454 9.762 1.00 5.59 91 VAL A CA 1
ATOM 680 C C . VAL A 1 93 ? -22.245 -1.529 8.800 1.00 5.72 91 VAL A C 1
ATOM 681 O O . VAL A 1 93 ? -22.238 -0.315 8.993 1.00 6.43 91 VAL A O 1
ATOM 685 N N . TYR A 1 94 ? -21.654 -2.125 7.777 1.00 5.65 92 TYR A N 1
ATOM 686 C CA . TYR A 1 94 ? -21.171 -1.408 6.634 1.00 5.35 92 TYR A CA 1
ATOM 687 C C . TYR A 1 94 ? -21.702 -2.026 5.351 1.00 5.70 92 TYR A C 1
ATOM 688 O O . TYR A 1 94 ? -22.352 -3.056 5.368 1.00 5.98 92 TYR A O 1
ATOM 697 N N . ASP A 1 95 ? -21.406 -1.372 4.244 1.00 6.33 93 ASP A N 1
ATOM 698 C CA . ASP A 1 95 ? -21.816 -1.769 2.891 1.00 6.20 93 ASP A CA 1
ATOM 699 C C . ASP A 1 95 ? -20.554 -2.207 2.167 1.00 6.56 93 ASP A C 1
ATOM 700 O O . ASP A 1 95 ? -19.632 -1.405 1.998 1.00 6.88 93 ASP A O 1
ATOM 705 N N . ILE A 1 96 ? -20.505 -3.461 1.727 1.00 6.65 94 ILE A N 1
ATOM 706 C CA . ILE A 1 96 ? -19.315 -3.987 1.078 1.00 7.26 94 ILE A CA 1
ATOM 707 C C . ILE A 1 96 ? -18.934 -3.279 -0.221 1.00 7.27 94 ILE A C 1
ATOM 708 O O . ILE A 1 96 ? -17.835 -3.477 -0.735 1.00 8.27 94 ILE A O 1
ATOM 713 N N . THR A 1 97 ? -19.845 -2.479 -0.761 1.00 7.47 95 THR A N 1
ATOM 714 C CA . THR A 1 97 ? -19.603 -1.713 -1.976 1.00 8.21 95 THR A CA 1
ATOM 715 C C . THR A 1 97 ? -19.075 -0.318 -1.705 1.00 8.01 95 THR A C 1
ATOM 716 O O . THR A 1 97 ? -18.817 0.420 -2.634 1.00 10.04 95 THR A O 1
ATOM 720 N N . ASN A 1 98 ? -18.978 0.055 -0.432 1.00 8.19 96 ASN A N 1
ATOM 721 C CA . ASN A 1 98 ? -18.653 1.423 -0.050 1.00 8.56 96 ASN A CA 1
ATOM 722 C C . ASN A 1 98 ? -17.537 1.434 0.971 1.00 7.74 96 ASN A C 1
ATOM 723 O O . ASN A 1 98 ? -17.742 1.158 2.163 1.00 7.34 96 ASN A O 1
ATOM 728 N N . THR A 1 99 ? -16.329 1.751 0.508 1.00 8.45 97 THR A N 1
ATOM 729 C CA . THR A 1 99 ? -15.189 1.685 1.391 1.00 9.12 97 THR A CA 1
ATOM 730 C C . THR A 1 99 ? -15.300 2.677 2.558 1.00 7.85 97 THR A C 1
ATOM 731 O O . THR A 1 99 ? -14.892 2.358 3.656 1.00 8.16 97 THR A O 1
ATOM 735 N N . ASN A 1 100 ? -15.851 3.861 2.322 1.00 8.19 98 ASN A N 1
ATOM 736 C CA . ASN A 1 100 ? -15.964 4.836 3.390 1.00 7.24 98 ASN A CA 1
ATOM 737 C C . ASN A 1 100 ? -16.789 4.235 4.526 1.00 7.72 98 ASN A C 1
ATOM 738 O O . ASN A 1 100 ? -16.458 4.354 5.699 1.00 8.88 98 ASN A O 1
ATOM 743 N N . SER A 1 101 ? -17.873 3.562 4.166 1.00 7.10 99 SER A N 1
ATOM 744 C CA . SER A 1 101 ? -18.737 2.989 5.204 1.00 7.50 99 SER A CA 1
ATOM 745 C C . SER A 1 101 ? -17.989 1.947 6.062 1.00 6.37 99 SER A C 1
ATOM 746 O O . SER A 1 101 ? -18.228 1.831 7.262 1.00 6.83 99 SER A O 1
ATOM 749 N N . PHE A 1 102 ? -17.082 1.211 5.427 1.00 6.67 100 PHE A N 1
ATOM 750 C CA . PHE A 1 102 ? -16.253 0.235 6.122 1.00 6.29 100 PHE A CA 1
ATOM 751 C C . PHE A 1 102 ? -15.280 0.874 7.101 1.00 6.51 100 PHE A C 1
ATOM 752 O O . PHE A 1 102 ? -15.237 0.538 8.280 1.00 7.10 100 PHE A O 1
ATOM 760 N N . HIS A 1 103 ? -14.519 1.846 6.639 1.00 8.07 101 HIS A N 1
ATOM 761 C CA . HIS A 1 103 ? -13.578 2.482 7.526 1.00 8.66 101 HIS A CA 1
ATOM 762 C C . HIS A 1 103 ? -14.231 3.239 8.658 1.00 8.78 101 HIS A C 1
ATOM 763 O O . HIS A 1 103 ? -13.707 3.270 9.760 1.00 9.81 101 HIS A O 1
ATOM 770 N N . GLN A 1 104 ? -15.426 3.764 8.409 1.00 8.49 102 GLN A N 1
ATOM 771 C CA . GLN A 1 104 ? -16.177 4.532 9.387 1.00 9.30 102 GLN A CA 1
ATOM 772 C C . GLN A 1 104 ? -16.801 3.663 10.465 1.00 8.82 102 GLN A C 1
ATOM 773 O O . GLN A 1 104 ? -17.278 4.176 11.466 1.00 10.04 102 GLN A O 1
ATOM 779 N N . THR A 1 105 ? -16.758 2.336 10.302 1.00 8.24 103 THR A N 1
ATOM 780 C CA . THR A 1 105 ? -17.222 1.462 11.401 1.00 8.75 103 THR A CA 1
ATOM 781 C C . THR A 1 105 ? -16.369 1.632 12.652 1.00 9.33 103 THR A C 1
ATOM 782 O O . THR A 1 105 ? -16.856 1.362 13.771 1.00 9.81 103 THR A O 1
ATOM 786 N N . SER A 1 106 ? -15.133 2.105 12.487 1.00 10.43 104 SER A N 1
ATOM 787 C CA . SER A 1 106 ? -14.278 2.323 13.640 1.00 11.42 104 SER A CA 1
ATOM 788 C C . SER A 1 106 ? -14.850 3.287 14.652 1.00 10.59 104 SER A C 1
ATOM 789 O O . SER A 1 106 ? -14.757 3.041 15.860 1.00 11.15 104 SER A O 1
ATOM 792 N N . LYS A 1 107 ? -15.438 4.384 14.196 1.00 11.68 105 LYS A N 1
ATOM 793 C CA . LYS A 1 107 ? -15.980 5.334 15.149 1.00 13.38 105 LYS A CA 1
ATOM 794 C C . LYS A 1 107 ? -17.161 4.772 15.887 1.00 12.31 105 LYS A C 1
A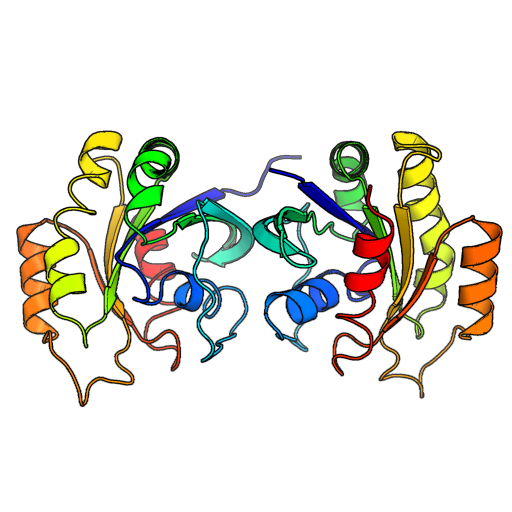TOM 795 O O . LYS A 1 107 ? -17.299 4.998 17.076 1.00 13.73 105 LYS A O 1
ATOM 801 N N . TRP A 1 108 ? -18.001 4.004 15.189 1.00 10.28 106 TRP A N 1
ATOM 802 C CA . TRP A 1 108 ? -19.153 3.368 15.810 1.00 9.96 106 TRP A CA 1
ATOM 803 C C . TRP A 1 108 ? -18.717 2.356 16.874 1.00 9.59 106 TRP A C 1
ATOM 804 O O . TRP A 1 108 ? -19.279 2.327 17.973 1.00 10.75 106 TRP A O 1
ATOM 815 N N . ILE A 1 109 ? -17.717 1.527 16.555 1.00 8.92 107 ILE A N 1
ATOM 816 C CA . ILE A 1 109 ? -17.183 0.589 17.545 1.00 9.58 107 ILE A CA 1
ATOM 817 C C . ILE A 1 109 ? -16.568 1.338 18.735 1.00 10.35 107 ILE A C 1
ATOM 818 O O . ILE A 1 109 ? -16.749 0.949 19.885 1.00 11.16 107 ILE A O 1
ATOM 823 N N . ASP A 1 110 ? -15.827 2.410 18.461 1.00 12.24 108 ASP A N 1
ATOM 824 C CA . ASP A 1 110 ? -15.241 3.233 19.538 1.00 14.38 108 ASP A CA 1
ATOM 825 C C . ASP A 1 110 ? -16.360 3.806 20.434 1.00 15.19 108 ASP A C 1
ATOM 826 O O . ASP A 1 110 ? -16.235 3.825 21.670 1.00 17.06 108 ASP A O 1
ATOM 831 N N . ASP A 1 111 ? -17.478 4.219 19.832 1.00 15.20 109 ASP A N 1
ATOM 832 C CA . ASP A 1 111 ? -18.620 4.756 20.581 1.00 15.56 109 ASP A CA 1
ATOM 833 C C . ASP A 1 111 ? -19.182 3.692 21.520 1.00 14.45 109 ASP A C 1
ATOM 834 O O . ASP A 1 111 ? -19.579 4.005 22.653 1.00 16.41 109 ASP A O 1
ATOM 839 N N . VAL A 1 112 ? -19.216 2.433 21.049 1.00 12.16 110 VAL A N 1
ATOM 840 C CA . VAL A 1 112 ? -19.673 1.291 21.885 1.00 11.43 110 VAL A CA 1
ATOM 841 C C . VAL A 1 112 ? -18.676 1.024 23.044 1.00 12.54 110 VAL A C 1
ATOM 842 O O . VAL A 1 112 ? -19.068 0.875 24.206 1.00 13.82 110 VAL A O 1
ATOM 846 N N . ARG A 1 113 ? -17.382 1.024 22.733 1.00 13.14 111 ARG A N 1
ATOM 847 C CA . ARG A 1 113 ? -16.369 0.822 23.759 1.00 14.05 111 ARG A CA 1
ATOM 848 C C . ARG A 1 113 ? -16.402 1.917 24.823 1.00 14.63 111 ARG A C 1
ATOM 849 O O . ARG A 1 113 ? -16.214 1.623 26.013 1.00 15.30 111 ARG A O 1
ATOM 857 N N . THR A 1 114 ? -16.634 3.163 24.396 1.00 15.38 112 THR A N 1
ATOM 858 C CA . THR A 1 114 ? -16.725 4.302 25.314 1.00 17.00 112 THR A CA 1
ATOM 859 C C . THR A 1 114 ? -17.800 4.069 26.375 1.00 17.13 112 THR A C 1
ATOM 860 O O . THR A 1 114 ? -17.605 4.393 27.547 1.00 18.34 112 THR A O 1
ATOM 864 N N . GLU A 1 115 ? -18.934 3.505 25.963 1.00 16.81 113 GLU A N 1
ATOM 865 C CA . GLU A 1 115 ? -20.065 3.289 26.866 1.00 16.42 113 GLU A CA 1
ATOM 866 C C . GLU A 1 115 ? -20.022 1.977 27.649 1.00 15.96 113 GLU A C 1
ATOM 867 O O . GLU A 1 115 ? -20.475 1.939 28.799 1.00 18.30 113 GLU A O 1
ATOM 873 N N . ARG A 1 116 ? -19.475 0.909 27.056 1.00 15.06 114 ARG A N 1
ATOM 874 C CA . ARG A 1 116 ? -19.570 -0.430 27.635 1.00 14.77 114 ARG A CA 1
ATOM 875 C C . ARG A 1 116 ? -18.252 -1.209 27.810 1.00 14.06 114 ARG A C 1
ATOM 876 O O . ARG A 1 116 ? -18.239 -2.298 28.384 1.00 14.02 114 ARG A O 1
ATOM 884 N N . GLY A 1 117 ? -17.159 -0.666 27.297 1.00 14.19 115 GLY A N 1
ATOM 885 C CA . GLY A 1 117 ? -15.881 -1.363 27.377 1.00 14.84 115 GLY A CA 1
ATOM 886 C C . GLY A 1 117 ? -15.976 -2.743 26.772 1.00 15.10 115 GLY A C 1
ATOM 887 O O . GLY A 1 117 ? -16.496 -2.878 25.665 1.00 15.86 115 GLY A O 1
ATOM 888 N N . SER A 1 118 ? -15.518 -3.770 27.496 1.00 15.02 116 SER A N 1
ATOM 889 C CA A SER A 1 118 ? -15.596 -5.169 27.068 0.50 15.77 116 SER A CA 1
ATOM 890 C CA B SER A 1 118 ? -15.620 -5.142 26.997 0.50 15.61 116 SER A CA 1
ATOM 891 C C . SER A 1 118 ? -16.921 -5.845 27.413 1.00 15.27 116 SER A C 1
ATOM 892 O O . SER A 1 118 ? -17.120 -6.996 27.084 1.00 16.02 116 SER A O 1
ATOM 897 N N . ASP A 1 119 ? -17.787 -5.144 28.134 1.00 14.34 117 ASP A N 1
ATOM 898 C CA . ASP A 1 119 ? -19.032 -5.715 28.649 1.00 14.24 117 ASP A CA 1
ATOM 899 C C . ASP A 1 119 ? -20.134 -5.578 27.600 1.00 13.19 117 ASP A C 1
ATOM 900 O O . ASP A 1 119 ? -21.168 -4.927 27.811 1.00 12.64 117 ASP A O 1
ATOM 905 N N . VAL A 1 120 ? -19.892 -6.219 26.459 1.00 12.46 118 VAL A N 1
ATOM 906 C CA . VAL A 1 120 ? -20.746 -6.059 25.284 1.00 11.48 118 VAL A CA 1
ATOM 907 C C . VAL A 1 120 ? -20.390 -7.130 24.275 1.00 11.78 118 VAL A C 1
ATOM 908 O O . VAL A 1 120 ? -19.257 -7.608 24.241 1.00 13.33 118 VAL A O 1
ATOM 912 N N . ILE A 1 121 ? -21.365 -7.512 23.464 1.00 11.19 119 ILE A N 1
ATOM 913 C CA . ILE A 1 121 ? -21.139 -8.338 22.275 1.00 11.26 119 ILE A CA 1
ATOM 914 C C . ILE A 1 121 ? -21.250 -7.427 21.078 1.00 9.72 119 ILE A C 1
ATOM 915 O O . ILE A 1 121 ? -22.251 -6.737 20.933 1.00 10.44 119 ILE A O 1
ATOM 920 N N . ILE A 1 122 ? -20.233 -7.374 20.231 1.00 9.23 120 ILE A N 1
ATOM 921 C CA . ILE A 1 122 ? -20.245 -6.584 19.028 1.00 9.09 120 ILE A CA 1
ATOM 922 C C . ILE A 1 122 ? -20.122 -7.480 17.813 1.00 8.55 120 ILE A C 1
ATOM 923 O O . ILE A 1 122 ? -19.254 -8.349 17.759 1.00 9.62 120 ILE A O 1
ATOM 928 N N . MET A 1 123 ? -21.021 -7.271 16.851 1.00 8.28 121 MET A N 1
ATOM 929 C CA . MET A 1 123 ? -20.949 -7.931 15.547 1.00 8.40 121 MET A CA 1
ATOM 930 C C . MET A 1 123 ? -20.745 -6.908 14.448 1.00 6.88 121 MET A C 1
ATOM 931 O O . MET A 1 123 ? -21.586 -6.011 14.281 1.00 7.98 121 MET A O 1
ATOM 936 N N . LEU A 1 124 ? -19.627 -7.004 13.718 1.00 7.28 122 LEU A N 1
ATOM 937 C CA . LEU A 1 124 ? -19.352 -6.235 12.508 1.00 6.87 122 LEU A CA 1
ATOM 938 C C . LEU A 1 124 ? -19.952 -6.957 11.307 1.00 6.94 122 LEU A C 1
ATOM 939 O O . LEU A 1 124 ? -19.696 -8.131 11.119 1.00 7.88 122 LEU A O 1
ATOM 944 N N . VAL A 1 125 ? -20.769 -6.240 10.532 1.00 6.47 123 VAL A N 1
ATOM 945 C CA . VAL A 1 125 ? -21.523 -6.827 9.435 1.00 6.08 123 VAL A CA 1
ATOM 946 C C . VAL A 1 125 ? -21.191 -6.139 8.117 1.00 6.03 123 VAL A C 1
ATOM 947 O O . VAL A 1 125 ? -21.432 -4.931 7.970 1.00 6.26 123 VAL A O 1
ATOM 951 N N . GLY A 1 126 ? -20.699 -6.914 7.152 1.00 5.65 124 GLY A N 1
ATOM 952 C CA . GLY A 1 126 ? -20.532 -6.436 5.791 1.00 6.23 124 GLY A CA 1
ATOM 953 C C . GLY A 1 126 ? -21.768 -6.814 5.009 1.00 5.44 124 GLY A C 1
ATOM 954 O O . GLY A 1 126 ? -21.918 -7.965 4.624 1.00 6.68 124 GLY A O 1
ATOM 955 N N . ASN A 1 127 ? -22.653 -5.827 4.800 1.00 5.73 125 ASN A N 1
ATOM 956 C CA . ASN A 1 127 ? -23.936 -6.069 4.123 1.00 5.53 125 ASN A CA 1
ATOM 957 C C . ASN A 1 127 ? -23.853 -5.750 2.624 1.00 6.25 125 ASN A C 1
ATOM 958 O O . ASN A 1 127 ? -22.944 -5.085 2.132 1.00 6.87 125 ASN A O 1
ATOM 963 N N . LYS A 1 128 ? -24.858 -6.235 1.915 1.00 6.20 126 LYS A N 1
ATOM 964 C CA . LYS A 1 128 ? -25.090 -6.049 0.472 1.00 6.92 126 LYS A CA 1
ATOM 965 C C . LYS A 1 128 ? -24.246 -6.969 -0.394 1.00 6.93 126 LYS A C 1
ATOM 966 O O . LYS A 1 128 ? -23.837 -6.600 -1.500 1.00 7.20 126 LYS A O 1
ATOM 972 N N . THR A 1 129 ? -24.048 -8.206 0.048 1.00 6.96 127 THR A N 1
ATOM 973 C CA . THR A 1 129 ? -23.198 -9.113 -0.764 1.00 8.09 127 THR A CA 1
ATOM 974 C C . THR A 1 129 ? -23.880 -9.551 -2.070 1.00 8.37 127 THR A C 1
ATOM 975 O O . THR A 1 129 ? -23.239 -10.112 -2.941 1.00 9.01 127 THR A O 1
ATOM 979 N N . ASP A 1 130 ? -25.171 -9.251 -2.231 1.00 8.68 128 ASP A N 1
ATOM 980 C CA . ASP A 1 130 ? -25.814 -9.456 -3.523 1.00 8.92 128 ASP A CA 1
ATOM 981 C C . ASP A 1 130 ? -25.204 -8.552 -4.598 1.00 8.11 128 ASP A C 1
ATOM 982 O O . ASP A 1 130 ? -25.272 -8.853 -5.786 1.00 9.81 128 ASP A O 1
ATOM 987 N N . LEU A 1 131 ? -24.588 -7.447 -4.176 1.00 7.92 129 LEU A N 1
ATOM 988 C CA . LEU A 1 131 ? -23.946 -6.487 -5.069 1.00 8.86 129 LEU A CA 1
ATOM 989 C C . LEU A 1 131 ? -22.454 -6.799 -5.178 1.00 9.05 129 LEU A C 1
ATOM 990 O O . LEU A 1 131 ? -21.607 -5.895 -5.208 1.00 9.08 129 LEU A O 1
ATOM 995 N N . SER A 1 132 ? -22.105 -8.068 -5.268 1.00 10.20 130 SER A N 1
ATOM 996 C CA . SER A 1 132 ? -20.690 -8.413 -5.243 1.00 10.56 130 SER A CA 1
ATOM 997 C C . SER A 1 132 ? -19.923 -7.921 -6.478 1.00 9.02 130 SER A C 1
ATOM 998 O O . SER A 1 132 ? -18.689 -7.753 -6.415 1.00 9.70 130 SER A O 1
ATOM 1001 N N . ASP A 1 133 ? -20.626 -7.706 -7.590 1.00 8.95 131 ASP A N 1
ATOM 1002 C CA . ASP A 1 133 ? -20.018 -7.042 -8.724 1.00 9.32 131 ASP A CA 1
ATOM 1003 C C . ASP A 1 133 ? -19.418 -5.693 -8.359 1.00 9.54 131 ASP A C 1
ATOM 1004 O O . ASP A 1 133 ? -18.432 -5.292 -8.949 1.00 11.03 131 ASP A O 1
ATOM 1009 N N . LYS A 1 134 ? -20.026 -5.030 -7.384 1.00 9.19 132 LYS A N 1
ATOM 1010 C CA . LYS A 1 134 ? -19.652 -3.696 -6.930 1.00 9.33 132 LYS A CA 1
ATOM 1011 C C . LYS A 1 134 ? -18.830 -3.713 -5.642 1.00 8.49 132 LYS A C 1
ATOM 1012 O O . LYS A 1 134 ? -18.568 -2.672 -5.052 1.00 8.57 132 LYS A O 1
ATOM 1018 N N . ARG A 1 135 ? -18.394 -4.891 -5.224 1.00 8.43 133 ARG A N 1
ATOM 1019 C CA . ARG A 1 135 ? -17.631 -5.044 -4.000 1.00 8.66 133 ARG A CA 1
ATOM 1020 C C . ARG A 1 135 ? -16.353 -4.216 -4.044 1.00 8.84 133 ARG A C 1
ATOM 1021 O O . ARG A 1 135 ? -15.661 -4.201 -5.047 1.00 9.49 133 ARG A O 1
ATOM 1029 N N . GLN A 1 136 ? -16.076 -3.501 -2.964 1.00 9.06 134 GLN A N 1
ATOM 1030 C CA . GLN A 1 136 ? -14.850 -2.735 -2.797 1.00 9.69 134 GLN A CA 1
ATOM 1031 C C . GLN A 1 136 ? -14.093 -3.089 -1.534 1.00 9.33 134 GLN A C 1
ATOM 1032 O O . GLN A 1 136 ? -12.970 -2.609 -1.354 1.00 9.69 134 GLN A O 1
ATOM 1038 N N . VAL A 1 137 ? -14.695 -3.887 -0.657 1.00 9.07 135 VAL A N 1
ATOM 1039 C CA . VAL A 1 137 ? -14.069 -4.378 0.557 1.00 8.46 135 VAL A CA 1
ATOM 1040 C C . VAL A 1 137 ? -14.085 -5.895 0.517 1.00 8.70 135 VAL A C 1
ATOM 1041 O O . VAL A 1 137 ? -15.146 -6.501 0.385 1.00 8.65 135 VAL A O 1
ATOM 1045 N N . SER A 1 138 ? -12.928 -6.533 0.633 1.00 8.98 136 SER A N 1
ATOM 1046 C CA . SER A 1 138 ? -12.884 -7.994 0.606 1.00 9.20 136 SER A CA 1
ATOM 1047 C C . SER A 1 138 ? -13.477 -8.555 1.904 1.00 8.23 136 SER A C 1
ATOM 1048 O O . SER A 1 138 ? -13.505 -7.891 2.925 1.00 8.55 136 SER A O 1
ATOM 1051 N N . THR A 1 139 ? -13.940 -9.800 1.840 1.00 9.53 137 THR A N 1
ATOM 1052 C CA . THR A 1 139 ? -14.323 -10.534 3.037 1.00 9.88 137 THR A CA 1
ATOM 1053 C C . THR A 1 139 ? -13.193 -10.575 4.053 1.00 10.73 137 THR A C 1
ATOM 1054 O O . THR A 1 139 ? -13.390 -10.350 5.233 1.00 12.00 137 THR A O 1
ATOM 1058 N N . GLU A 1 140 ? -11.983 -10.778 3.558 1.00 12.24 138 GLU A N 1
ATOM 1059 C CA . GLU A 1 140 ? -10.830 -10.888 4.430 1.00 12.92 138 GLU A CA 1
ATOM 1060 C C . GLU A 1 140 ? -10.461 -9.573 5.120 1.00 12.28 138 GLU A C 1
ATOM 1061 O O . GLU A 1 140 ? -10.037 -9.575 6.279 1.00 13.02 138 GLU A O 1
ATOM 1067 N N . GLU A 1 141 ? -10.630 -8.451 4.427 1.00 11.38 139 GLU A N 1
ATOM 1068 C CA . GLU A 1 141 ? -10.426 -7.128 5.052 1.00 11.83 139 GLU A CA 1
ATOM 1069 C C . GLU A 1 141 ? -11.394 -6.976 6.226 1.00 10.40 139 GLU A C 1
ATOM 1070 O O . GLU A 1 141 ? -11.026 -6.480 7.302 1.00 10.95 139 GLU A O 1
ATOM 1076 N N . GLY A 1 142 ? -12.657 -7.384 6.025 1.00 10.04 140 GLY A N 1
ATOM 1077 C CA . GLY A 1 142 ? -13.613 -7.327 7.125 1.00 9.97 140 GLY A CA 1
ATOM 1078 C C . GLY A 1 142 ? -13.261 -8.229 8.297 1.00 10.37 140 GLY A C 1
ATOM 1079 O O . GLY A 1 142 ? -13.294 -7.816 9.464 1.00 9.89 140 GLY A O 1
ATOM 1080 N N . GLU A 1 143 ? -12.887 -9.472 7.992 1.00 11.01 141 GLU A N 1
ATOM 1081 C CA . GLU A 1 143 ? -12.469 -10.421 9.018 1.00 12.10 141 GLU A CA 1
ATOM 1082 C C . GLU A 1 143 ? -11.289 -9.878 9.814 1.00 11.84 141 GLU A C 1
ATOM 1083 O O . GLU A 1 143 ? -11.263 -9.987 11.037 1.00 12.89 141 GLU A O 1
ATOM 1089 N N . ARG A 1 144 ? -10.315 -9.296 9.112 1.00 12.07 142 ARG A N 1
ATOM 1090 C CA . ARG A 1 144 ? -9.117 -8.759 9.750 1.00 12.84 142 ARG A CA 1
ATOM 1091 C C . ARG A 1 144 ? -9.433 -7.589 10.684 1.00 11.66 142 ARG A C 1
ATOM 1092 O O . ARG A 1 144 ? -8.949 -7.544 11.825 1.00 12.91 142 ARG A O 1
ATOM 1100 N N . LYS A 1 145 ? -10.284 -6.661 10.222 1.00 10.99 143 LYS A N 1
ATOM 1101 C CA . LYS A 1 145 ? -10.705 -5.543 11.063 1.00 10.69 143 LYS A CA 1
ATOM 1102 C C . LYS A 1 145 ? -11.457 -6.038 12.307 1.00 10.63 143 LYS A C 1
ATOM 1103 O O . LYS A 1 145 ? -11.193 -5.568 13.407 1.00 11.36 143 LYS A O 1
ATOM 1109 N N . ALA A 1 146 ? -12.380 -6.981 12.128 1.00 10.38 144 ALA A N 1
ATOM 1110 C CA . ALA A 1 146 ? -13.129 -7.527 13.265 1.00 10.66 144 ALA A CA 1
ATOM 1111 C C . ALA A 1 146 ? -12.185 -8.145 14.286 1.00 12.16 144 ALA A C 1
ATOM 1112 O O . ALA A 1 146 ? -12.276 -7.858 15.476 1.00 12.20 144 ALA A O 1
ATOM 1114 N N . LYS A 1 147 ? -11.240 -8.952 13.816 1.00 13.43 145 LYS A N 1
ATOM 1115 C CA . LYS A 1 147 ? -10.350 -9.632 14.751 1.00 14.59 145 LYS A CA 1
ATOM 1116 C C . LYS A 1 147 ? -9.482 -8.617 15.502 1.00 14.88 145 LYS A C 1
ATOM 1117 O O . LYS A 1 147 ? -9.317 -8.749 16.722 1.00 16.90 145 LYS A O 1
ATOM 1123 N N . GLU A 1 148 ? -8.935 -7.624 14.781 1.00 15.41 146 GLU A N 1
ATOM 1124 C CA . GLU A 1 148 ? -8.162 -6.519 15.372 1.00 16.85 146 GLU A CA 1
ATOM 1125 C C . GLU A 1 148 ? -8.886 -5.776 16.471 1.00 15.91 146 GLU A C 1
ATOM 1126 O O . GLU A 1 148 ? -8.277 -5.323 17.434 1.00 17.69 146 GLU A O 1
ATOM 1132 N N . LEU A 1 149 ? -10.194 -5.601 16.290 1.00 14.56 147 LEU A N 1
ATOM 1133 C CA . LEU A 1 149 ? -11.022 -4.865 17.238 1.00 14.38 147 LEU A CA 1
ATOM 1134 C C . LEU A 1 149 ? -11.718 -5.743 18.259 1.00 14.67 147 LEU A C 1
ATOM 1135 O O . LEU A 1 149 ? -12.484 -5.242 19.055 1.00 16.35 147 LEU A O 1
ATOM 1140 N N . ASN A 1 150 ? -11.505 -7.051 18.185 1.00 14.96 148 ASN A N 1
ATOM 1141 C CA . ASN A 1 150 ? -12.076 -7.979 19.134 1.00 15.79 148 ASN A CA 1
ATOM 1142 C C . ASN A 1 150 ? -13.592 -7.998 19.072 1.00 14.87 148 ASN A C 1
ATOM 1143 O O . ASN A 1 150 ? -14.283 -8.002 20.095 1.00 15.40 148 ASN A O 1
ATOM 1148 N N . VAL A 1 151 ? -14.090 -8.056 17.841 1.00 12.13 149 VAL A N 1
ATOM 1149 C CA . VAL A 1 151 ? -15.519 -8.140 17.568 1.00 11.01 149 VAL A CA 1
ATOM 1150 C C . VAL A 1 151 ? -15.790 -9.315 16.636 1.00 9.99 149 VAL A C 1
ATOM 1151 O O . VAL A 1 151 ? -14.871 -9.835 15.984 1.00 11.79 149 VAL A O 1
ATOM 1155 N N . MET A 1 152 ? -17.030 -9.780 16.604 1.00 9.41 150 MET A N 1
ATOM 1156 C CA . MET A 1 152 ? -17.448 -10.850 15.701 1.00 9.26 150 MET A CA 1
ATOM 1157 C C . MET A 1 152 ? -17.617 -10.286 14.300 1.00 8.57 150 MET A C 1
ATOM 1158 O O . MET A 1 152 ? -17.778 -9.078 14.130 1.00 8.80 150 MET A O 1
ATOM 1163 N N . PHE A 1 153 ? -17.665 -11.150 13.303 1.00 8.52 151 PHE A N 1
ATOM 1164 C CA . PHE A 1 153 ? -17.798 -10.720 11.911 1.00 8.31 151 PHE A CA 1
ATOM 1165 C C . PHE A 1 153 ? -18.746 -11.624 11.140 1.00 8.41 151 PHE A C 1
ATOM 1166 O O . PHE A 1 153 ? -18.720 -12.843 11.288 1.00 9.96 151 PHE A O 1
ATOM 1174 N N . ILE A 1 154 ? -19.525 -11.019 10.257 1.00 7.75 152 ILE A N 1
ATOM 1175 C CA . ILE A 1 154 ? -20.357 -11.747 9.312 1.00 7.18 152 ILE A CA 1
ATOM 1176 C C . ILE A 1 154 ? -20.587 -10.881 8.073 1.00 7.40 152 ILE A C 1
ATOM 1177 O O . ILE A 1 154 ? -20.608 -9.651 8.185 1.00 7.51 152 ILE A O 1
ATOM 1182 N N . GLU A 1 155 ? -20.796 -11.526 6.925 1.00 7.11 153 GLU A N 1
ATOM 1183 C CA . GLU A 1 155 ? -21.307 -10.849 5.739 1.00 7.51 153 GLU A CA 1
ATOM 1184 C C . GLU A 1 155 ? -22.728 -11.298 5.477 1.00 6.79 153 GLU A C 1
ATOM 1185 O O . GLU A 1 155 ? -23.100 -12.458 5.693 1.00 7.75 153 GLU A O 1
ATOM 1191 N N . THR A 1 156 ? -23.536 -10.347 5.023 1.00 6.54 154 THR A N 1
ATOM 1192 C CA . THR A 1 156 ? -24.980 -10.564 4.796 1.00 6.55 154 THR A CA 1
ATOM 1193 C C . THR A 1 156 ? -25.477 -9.959 3.484 1.00 5.79 154 THR A C 1
ATOM 1194 O O . THR A 1 156 ? -24.843 -9.074 2.910 1.00 6.17 154 THR A O 1
ATOM 1198 N N . SER A 1 157 ? -26.665 -10.395 3.068 1.00 6.87 155 SER A N 1
ATOM 1199 C CA . SER A 1 157 ? -27.440 -9.618 2.151 1.00 7.19 155 SER A CA 1
ATOM 1200 C C . SER A 1 157 ? -28.855 -9.531 2.670 1.00 7.25 155 SER A C 1
ATOM 1201 O O . SER A 1 157 ? -29.604 -10.507 2.619 1.00 7.65 155 SER A O 1
ATOM 1204 N N . ALA A 1 158 ? -29.244 -8.365 3.161 1.00 7.11 156 ALA A N 1
ATOM 1205 C CA . ALA A 1 158 ? -30.629 -8.165 3.548 1.00 7.62 156 ALA A CA 1
ATOM 1206 C C . ALA A 1 158 ? -31.577 -8.392 2.363 1.00 8.21 156 ALA A C 1
ATOM 1207 O O . ALA A 1 158 ? -32.658 -8.957 2.523 1.00 9.24 156 ALA A O 1
ATOM 1209 N N . LYS A 1 159 ? -31.156 -7.981 1.159 1.00 8.20 157 LYS A N 1
ATOM 1210 C CA . LYS A 1 159 ? -32.032 -8.062 -0.015 1.00 9.47 157 LYS A CA 1
ATOM 1211 C C . LYS A 1 159 ? -32.282 -9.533 -0.368 1.00 10.30 157 LYS A C 1
ATOM 1212 O O . LYS A 1 159 ? -33.427 -9.945 -0.636 1.00 11.76 157 LYS A O 1
ATOM 1218 N N . ALA A 1 160 ? -31.203 -10.327 -0.354 1.00 9.79 158 ALA A N 1
ATOM 1219 C CA . ALA A 1 160 ? -31.313 -11.733 -0.712 1.00 11.17 158 ALA A CA 1
ATOM 1220 C C . ALA A 1 160 ? -31.853 -12.595 0.439 1.00 11.45 158 ALA A C 1
ATOM 1221 O O . ALA A 1 160 ? -32.332 -13.704 0.207 1.00 14.77 158 ALA A O 1
ATOM 1223 N N . GLY A 1 161 ? -31.789 -12.087 1.666 1.00 11.25 159 GLY A N 1
ATOM 1224 C CA . GLY A 1 161 ? -32.079 -12.889 2.851 1.00 11.51 159 GLY A CA 1
ATOM 1225 C C . GLY A 1 161 ? -30.989 -13.916 3.107 1.00 12.69 159 GLY A C 1
ATOM 1226 O O . GLY A 1 161 ? -31.266 -15.108 3.324 1.00 16.89 159 GLY A O 1
ATOM 1227 N N . TYR A 1 162 ? -29.750 -13.481 2.982 1.00 11.04 160 TYR A N 1
ATOM 1228 C CA . TYR A 1 162 ? -28.564 -14.312 3.221 1.00 10.48 160 TYR A CA 1
ATOM 1229 C C . TYR A 1 162 ? -27.874 -13.897 4.514 1.00 8.95 160 TYR A C 1
ATOM 1230 O O . TYR A 1 162 ? -27.476 -12.747 4.680 1.00 8.06 160 TYR A O 1
ATOM 1239 N N . ASN A 1 163 ? -27.722 -14.863 5.414 1.00 8.20 161 ASN A N 1
ATOM 1240 C CA . ASN A 1 163 ? -27.020 -14.713 6.670 1.00 8.70 161 ASN A CA 1
ATOM 1241 C C . ASN A 1 163 ? -27.692 -13.754 7.652 1.00 8.61 161 ASN A C 1
ATOM 1242 O O . ASN A 1 163 ? -27.093 -13.400 8.656 1.00 9.16 161 ASN A O 1
ATOM 1247 N N . VAL A 1 164 ? -28.948 -13.387 7.387 1.00 9.08 162 VAL A N 1
ATOM 1248 C CA . VAL A 1 164 ? -29.647 -12.485 8.272 1.00 8.66 162 VAL A CA 1
ATOM 1249 C C . VAL A 1 164 ? -30.085 -13.164 9.570 1.00 9.49 162 VAL A C 1
ATOM 1250 O O . VAL A 1 164 ? -29.833 -12.676 10.682 1.00 10.16 162 VAL A O 1
ATOM 1254 N N . LYS A 1 165 ? -30.710 -14.324 9.443 1.00 10.43 163 LYS A N 1
ATOM 1255 C CA . LYS A 1 165 ? -31.011 -15.098 10.635 1.00 10.87 163 LYS A CA 1
ATOM 1256 C C . LYS A 1 165 ? -29.731 -15.492 11.381 1.00 10.32 163 LYS A C 1
ATOM 1257 O O . LYS A 1 165 ? -29.684 -15.484 12.609 1.00 10.57 163 LYS A O 1
ATOM 1263 N N . GLN A 1 166 ? -28.703 -15.853 10.631 1.00 9.42 164 GLN A N 1
ATOM 1264 C CA . GLN A 1 166 ? -27.441 -16.245 11.219 1.00 9.89 164 GLN A CA 1
ATOM 1265 C C . GLN A 1 166 ? -26.828 -15.114 12.061 1.00 9.20 164 GLN A C 1
ATOM 1266 O O . GLN A 1 166 ? -26.266 -15.354 13.114 1.00 9.95 164 GLN A O 1
ATOM 1272 N N . LEU A 1 167 ? -26.919 -13.883 11.579 1.00 8.15 165 LEU A N 1
ATOM 1273 C CA A LEU A 1 167 ? -26.476 -12.726 12.343 0.50 8.07 165 LEU A CA 1
ATOM 1274 C CA B LEU A 1 167 ? -26.479 -12.715 12.348 0.50 8.16 165 LEU A CA 1
ATOM 1275 C C . LEU A 1 167 ? -27.109 -12.751 13.735 1.00 8.64 165 LEU A C 1
ATOM 1276 O O . LEU A 1 167 ? -26.399 -12.700 14.766 1.00 10.46 165 LEU A O 1
ATOM 1285 N N . PHE A 1 168 ? -28.446 -12.847 13.767 1.00 9.09 166 PHE A N 1
ATOM 1286 C CA . PHE A 1 168 ? -29.142 -12.848 15.041 1.00 9.55 166 PHE A CA 1
ATOM 1287 C C . PHE A 1 168 ? -28.869 -14.078 15.886 1.00 10.50 166 PHE A C 1
ATOM 1288 O O . PHE A 1 168 ? -28.767 -13.981 17.096 1.00 11.25 166 PHE A O 1
ATOM 1296 N N . ARG A 1 169 ? -28.746 -15.243 15.248 1.00 10.96 167 ARG A N 1
ATOM 1297 C CA . ARG A 1 169 ? -28.459 -16.476 15.976 1.00 12.32 167 ARG A CA 1
ATOM 1298 C C . ARG A 1 169 ? -27.115 -16.409 16.678 1.00 12.05 167 ARG A C 1
ATOM 1299 O O . ARG A 1 169 ? -26.980 -16.822 17.822 1.00 13.07 167 ARG A O 1
ATOM 1307 N N . ARG A 1 170 ? -26.116 -15.858 15.994 1.00 11.67 168 ARG A N 1
ATOM 1308 C CA . ARG A 1 170 ? -24.760 -15.839 16.508 1.00 11.93 168 ARG A CA 1
ATOM 1309 C C . ARG A 1 170 ? -24.621 -14.861 17.655 1.00 11.90 168 ARG A C 1
ATOM 1310 O O . ARG A 1 170 ? -23.950 -15.162 18.630 1.00 13.66 168 ARG A O 1
ATOM 1318 N N . VAL A 1 171 ? -25.308 -13.720 17.606 1.00 12.54 169 VAL A N 1
ATOM 1319 C CA . VAL A 1 171 ? -25.188 -12.783 18.733 1.00 12.71 169 VAL A CA 1
ATOM 1320 C C . VAL A 1 171 ? -26.000 -13.301 19.932 1.00 13.90 169 VAL A C 1
ATOM 1321 O O . VAL A 1 171 ? -25.584 -13.173 21.092 1.00 15.59 169 VAL A O 1
ATOM 1325 N N . ALA A 1 172 ? -27.132 -13.942 19.647 1.00 14.61 170 ALA A N 1
ATOM 1326 C CA . ALA A 1 172 ? -27.925 -14.569 20.696 1.00 16.03 170 ALA A CA 1
ATOM 1327 C C . ALA A 1 172 ? -27.159 -15.685 21.400 1.00 17.12 170 ALA A C 1
ATOM 1328 O O . ALA A 1 172 ? -27.248 -15.803 22.616 1.00 18.59 170 ALA A O 1
ATOM 1330 N N . ALA A 1 173 ? -26.386 -16.470 20.646 1.00 17.67 171 ALA A N 1
ATOM 1331 C CA . ALA A 1 173 ? -25.620 -17.561 21.209 1.00 18.76 171 ALA A CA 1
ATOM 1332 C C . ALA A 1 173 ? -24.528 -17.088 22.146 1.00 19.89 171 ALA A C 1
ATOM 1333 O O . ALA A 1 173 ? -24.061 -17.860 22.995 1.00 20.48 171 ALA A O 1
ATOM 1335 N N . ALA A 1 174 ? -24.098 -15.836 21.970 1.00 20.01 172 ALA A N 1
ATOM 1336 C CA . ALA A 1 174 ? -23.112 -15.217 22.848 1.00 21.05 172 ALA A CA 1
ATOM 1337 C C . ALA A 1 174 ? -23.721 -14.638 24.138 1.00 21.97 172 ALA A C 1
ATOM 1338 O O . ALA A 1 174 ? -22.970 -14.262 25.038 1.00 22.04 172 ALA A O 1
ATOM 1340 N N . LEU A 1 175 ? -25.052 -14.584 24.259 1.00 22.69 173 LEU A N 1
ATOM 1341 C CA . LEU A 1 175 ? -25.690 -14.057 25.487 1.00 24.12 173 LEU A CA 1
ATOM 1342 C C . LEU A 1 175 ? -25.544 -15.064 26.605 1.00 25.51 173 LEU A C 1
ATOM 1343 O O . LEU A 1 175 ? -25.572 -16.258 26.348 1.00 25.25 173 LEU A O 1
ATOM 1348 N N . PRO A 1 176 ? -25.413 -14.587 27.856 1.00 28.31 174 PRO A N 1
ATOM 1349 C CA . PRO A 1 176 ? -25.502 -15.465 29.013 1.00 29.17 174 PRO A CA 1
ATOM 1350 C C . PRO A 1 176 ? -26.956 -15.846 29.255 1.00 29.93 174 PRO A C 1
ATOM 1351 O O . PRO A 1 176 ? -27.360 -16.954 28.914 1.00 31.38 174 PRO A O 1
ATOM 1355 N N . GLY B 1 9 ? -33.364 20.284 18.521 1.00 29.76 7 GLY B N 1
ATOM 1356 C CA . GLY B 1 9 ? -33.482 19.064 19.375 1.00 29.64 7 GLY B CA 1
ATOM 1357 C C . GLY B 1 9 ? -34.868 18.856 19.958 1.00 29.31 7 GLY B C 1
ATOM 1358 O O . GLY B 1 9 ? -34.992 18.329 21.065 1.00 29.97 7 GLY B O 1
ATOM 1359 N N . ASN B 1 10 ? -35.895 19.270 19.212 1.00 28.96 8 ASN B N 1
ATOM 1360 C CA . ASN B 1 10 ? -37.307 19.056 19.547 1.00 27.79 8 ASN B CA 1
ATOM 1361 C C . ASN B 1 10 ? -37.775 17.739 18.943 1.00 27.09 8 ASN B C 1
ATOM 1362 O O . ASN B 1 10 ? -37.533 17.502 17.772 1.00 26.14 8 ASN B O 1
ATOM 1367 N N . PRO B 1 11 ? -38.472 16.909 19.720 1.00 26.64 9 PRO B N 1
ATOM 1368 C CA . PRO B 1 11 ? -38.978 15.686 19.076 1.00 25.64 9 PRO B CA 1
ATOM 1369 C C . PRO B 1 11 ? -40.037 15.930 17.986 1.00 24.20 9 PRO B C 1
ATOM 1370 O O . PRO B 1 11 ? -40.731 16.950 18.011 1.00 24.13 9 PRO B O 1
ATOM 1374 N N . LEU B 1 12 ? -40.151 14.997 17.037 1.00 21.56 10 LEU B N 1
ATOM 1375 C CA . LEU B 1 12 ? -41.330 14.946 16.157 1.00 20.46 10 LEU B CA 1
ATOM 1376 C C . LEU B 1 12 ? -42.599 14.793 16.987 1.00 19.78 10 LEU B C 1
ATOM 1377 O O . LEU B 1 12 ? -42.571 14.298 18.106 1.00 20.06 10 LEU B O 1
ATOM 1382 N N . ARG B 1 13 ? -43.713 15.225 16.439 1.00 19.14 11 ARG B N 1
ATOM 1383 C CA . ARG B 1 13 ? -44.979 14.939 17.077 1.00 19.89 11 ARG B CA 1
ATOM 1384 C C . ARG B 1 13 ? -45.224 13.422 17.070 1.00 19.12 11 ARG B C 1
ATOM 1385 O O . ARG B 1 13 ? -44.889 12.727 16.098 1.00 16.72 11 ARG B O 1
ATOM 1393 N N . LYS B 1 14 ? -45.774 12.930 18.184 1.00 18.80 12 LYS B N 1
ATOM 1394 C CA . LYS B 1 14 ? -46.063 11.510 18.393 1.00 18.81 12 LYS B CA 1
ATOM 1395 C C . LYS B 1 14 ? -47.543 11.220 18.228 1.00 18.50 12 LYS B C 1
ATOM 1396 O O . LYS B 1 14 ? -48.396 12.002 18.661 1.00 20.01 12 LYS B O 1
ATOM 1402 N N . PHE B 1 15 ? -47.808 10.085 17.604 1.00 17.29 13 PHE B N 1
ATOM 1403 C CA . PHE B 1 15 ? -49.145 9.519 17.322 1.00 18.14 13 PHE B CA 1
ATOM 1404 C C . PHE B 1 15 ? -49.167 8.189 18.112 1.00 17.41 13 PHE B C 1
ATOM 1405 O O . PHE B 1 15 ? -48.488 7.252 17.723 1.00 17.21 13 PHE B O 1
ATOM 1413 N N . LYS B 1 16 ? -49.904 8.121 19.230 1.00 16.69 14 LYS B N 1
ATOM 1414 C CA . LYS B 1 16 ? -49.906 6.938 20.116 1.00 15.39 14 LYS B CA 1
ATOM 1415 C C . LYS B 1 16 ? -51.161 6.086 19.959 1.00 13.97 14 LYS B C 1
ATOM 1416 O O . LYS B 1 16 ? -52.252 6.585 20.219 1.00 16.35 14 LYS B O 1
ATOM 1422 N N . LEU B 1 17 ? -50.994 4.831 19.540 1.00 11.16 15 LEU B N 1
ATOM 1423 C CA . LEU B 1 17 ? -52.093 3.911 19.261 1.00 10.10 15 LEU B CA 1
ATOM 1424 C C . LEU B 1 17 ? -51.908 2.603 20.013 1.00 8.84 15 LEU B C 1
ATOM 1425 O O . LEU B 1 17 ? -50.801 2.108 20.146 1.00 11.09 15 LEU B O 1
ATOM 1430 N N . VAL B 1 18 ? -53.004 2.036 20.486 1.00 8.05 16 VAL B N 1
ATOM 1431 C CA . VAL B 1 18 ? -53.050 0.680 21.031 1.00 7.87 16 VAL B CA 1
ATOM 1432 C C . VAL B 1 18 ? -53.983 -0.181 20.208 1.00 8.14 16 VAL B C 1
ATOM 1433 O O . VAL B 1 18 ? -55.083 0.244 19.890 1.00 9.42 16 VAL B O 1
ATOM 1437 N N . PHE B 1 19 ? -53.538 -1.380 19.870 1.00 7.14 17 PHE B N 1
ATOM 1438 C CA . PHE B 1 19 ? -54.342 -2.362 19.150 1.00 7.24 17 PHE B CA 1
ATOM 1439 C C . PHE B 1 19 ? -54.812 -3.436 20.109 1.00 7.84 17 PHE B C 1
ATOM 1440 O O . PHE B 1 19 ? -54.019 -4.031 20.819 1.00 8.74 17 PHE B O 1
ATOM 1448 N N . LEU B 1 20 ? -56.118 -3.677 20.086 1.00 7.48 18 LEU B N 1
ATOM 1449 C CA . LEU B 1 20 ? -56.844 -4.534 21.020 1.00 8.40 18 LEU B CA 1
ATOM 1450 C C . LEU B 1 20 ? -57.789 -5.449 20.233 1.00 8.39 18 LEU B C 1
ATOM 1451 O O . LEU B 1 20 ? -58.278 -5.061 19.192 1.00 8.35 18 LEU B O 1
ATOM 1456 N N . GLY B 1 21 ? -58.066 -6.626 20.773 1.00 7.73 19 GLY B N 1
ATOM 1457 C CA . GLY B 1 21 ? -59.067 -7.520 20.229 1.00 7.90 19 GLY B CA 1
ATOM 1458 C C . GLY B 1 21 ? -58.714 -8.963 20.507 1.00 8.34 19 GLY B C 1
ATOM 1459 O O . GLY B 1 21 ? -57.645 -9.263 21.007 1.00 8.73 19 GLY B O 1
ATOM 1460 N N . GLU B 1 22 ? -59.638 -9.862 20.189 1.00 8.53 20 GLU B N 1
ATOM 1461 C CA . GLU B 1 22 ? -59.426 -11.271 20.418 1.00 9.22 20 GLU B CA 1
ATOM 1462 C C . GLU B 1 22 ? -58.226 -11.836 19.666 1.00 9.36 20 GLU B C 1
ATOM 1463 O O . GLU B 1 22 ? -57.729 -11.269 18.695 1.00 9.12 20 GLU B O 1
ATOM 1469 N N . GLN B 1 23 ? -57.755 -12.983 20.126 1.00 9.64 21 GLN B N 1
ATOM 1470 C CA . GLN B 1 23 ? -56.667 -13.695 19.488 1.00 10.53 21 GLN B CA 1
ATOM 1471 C C . GLN B 1 23 ? -56.984 -13.969 18.026 1.00 9.31 21 GLN B C 1
ATOM 1472 O O . GLN B 1 23 ? -58.093 -14.371 17.660 1.00 10.45 21 GLN B O 1
ATOM 1478 N N . SER B 1 24 ? -55.992 -13.736 17.197 1.00 9.20 22 SER B N 1
ATOM 1479 C CA . SER B 1 24 ? -55.963 -14.137 15.808 1.00 9.23 22 SER B CA 1
ATOM 1480 C C . SER B 1 24 ? -56.840 -13.310 14.858 1.00 8.45 22 SER B C 1
ATOM 1481 O O . SER B 1 24 ? -57.062 -13.723 13.725 1.00 9.82 22 SER B O 1
ATOM 1484 N N . VAL B 1 25 ? -57.291 -12.134 15.297 1.00 7.69 23 VAL B N 1
ATOM 1485 C CA . VAL B 1 25 ? -58.122 -11.294 14.447 1.00 7.49 23 VAL B CA 1
ATOM 1486 C C . VAL B 1 25 ? -57.342 -10.492 13.408 1.00 7.13 23 VAL B C 1
ATOM 1487 O O . VAL B 1 25 ? -57.929 -10.018 12.426 1.00 6.84 23 VAL B O 1
ATOM 1491 N N . GLY B 1 26 ? -56.044 -10.289 13.647 1.00 7.42 24 GLY B N 1
ATOM 1492 C CA . GLY B 1 26 ? -55.161 -9.628 12.721 1.00 7.04 24 GLY B CA 1
ATOM 1493 C C . GLY B 1 26 ? -54.608 -8.297 13.178 1.00 6.15 24 GLY B C 1
ATOM 1494 O O . GLY B 1 26 ? -54.189 -7.521 12.344 1.00 7.34 24 GLY B O 1
ATOM 1495 N N . LYS B 1 27 ? -54.547 -8.057 14.479 1.00 6.95 25 LYS B N 1
ATOM 1496 C CA . LYS B 1 27 ? -53.913 -6.850 15.003 1.00 6.61 25 LYS B CA 1
ATOM 1497 C C . LYS B 1 27 ? -52.484 -6.659 14.478 1.00 6.43 25 LYS B C 1
ATOM 1498 O O . LYS B 1 27 ? -52.143 -5.609 13.906 1.00 6.42 25 LYS B O 1
ATOM 1504 N N . THR B 1 28 ? -51.657 -7.663 14.721 1.00 6.61 26 THR B N 1
ATOM 1505 C CA . THR B 1 28 ? -50.240 -7.573 14.343 1.00 7.01 26 THR B CA 1
ATOM 1506 C C . THR B 1 28 ? -50.105 -7.411 12.828 1.00 6.33 26 THR B C 1
ATOM 1507 O O . THR B 1 28 ? -49.314 -6.610 12.336 1.00 7.31 26 THR B O 1
ATOM 1511 N N . SER B 1 29 ? -50.907 -8.160 12.088 1.00 6.93 27 SER B N 1
ATOM 1512 C CA . SER B 1 29 ? -50.871 -8.130 10.639 1.00 6.42 27 SER B CA 1
ATOM 1513 C C . SER B 1 29 ? -51.265 -6.767 10.078 1.00 6.01 27 SER B C 1
ATOM 1514 O O . SER B 1 29 ? -50.710 -6.340 9.089 1.00 6.33 27 SER B O 1
ATOM 1517 N N . LEU B 1 30 ? -52.246 -6.107 10.683 1.00 6.50 28 LEU B N 1
ATOM 1518 C CA . LEU B 1 30 ? -52.603 -4.757 10.249 1.00 6.51 28 LEU B CA 1
ATOM 1519 C C . LEU B 1 30 ? -51.406 -3.821 10.430 1.00 6.27 28 LEU B C 1
ATOM 1520 O O . LEU B 1 30 ? -51.103 -3.031 9.555 1.00 6.81 28 LEU B O 1
ATOM 1525 N N . ILE B 1 31 ? -50.736 -3.931 11.574 1.00 6.63 29 ILE B N 1
ATOM 1526 C CA . ILE B 1 31 ? -49.605 -3.089 11.862 1.00 7.09 29 ILE B CA 1
ATOM 1527 C C . ILE B 1 31 ? -48.489 -3.361 10.857 1.00 6.60 29 ILE B C 1
ATOM 1528 O O . ILE B 1 31 ? -47.879 -2.407 10.344 1.00 7.48 29 ILE B O 1
ATOM 1533 N N . THR B 1 32 ? -48.200 -4.630 10.579 1.00 7.27 30 THR B N 1
ATOM 1534 C CA A THR B 1 32 ? -47.110 -5.005 9.680 0.50 7.96 30 THR B CA 1
ATOM 1535 C CA B THR B 1 32 ? -47.063 -4.896 9.696 0.50 7.83 30 THR B CA 1
ATOM 1536 C C . THR B 1 32 ? -47.415 -4.570 8.237 1.00 7.30 30 THR B C 1
ATOM 1537 O O . THR B 1 32 ? -46.523 -4.140 7.480 1.00 7.98 30 THR B O 1
ATOM 1544 N N . ARG B 1 33 ? -48.689 -4.703 7.826 1.00 7.20 31 ARG B N 1
ATOM 1545 C CA . ARG B 1 33 ? -49.043 -4.304 6.485 1.00 7.64 31 ARG B CA 1
ATOM 1546 C C . ARG B 1 33 ? -48.837 -2.790 6.337 1.00 7.24 31 ARG B C 1
ATOM 1547 O O . ARG B 1 33 ? -48.313 -2.309 5.320 1.00 7.85 31 ARG B O 1
ATO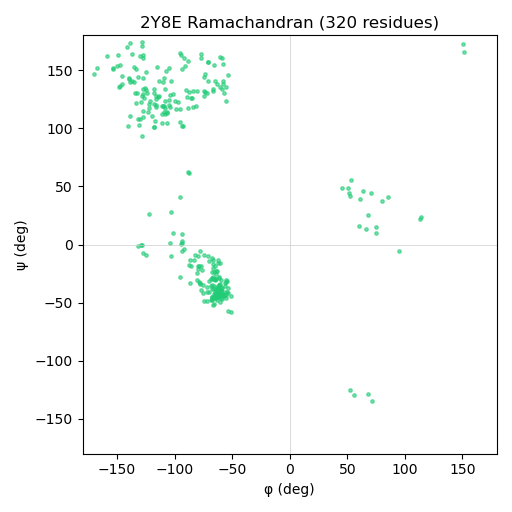M 1555 N N . PHE B 1 34 ? -49.259 -2.017 7.325 1.00 7.70 32 PHE B N 1
ATOM 1556 C CA . PHE B 1 34 ? -49.111 -0.579 7.258 1.00 7.85 32 PHE B CA 1
ATOM 1557 C C . PHE B 1 34 ? -47.644 -0.144 7.329 1.00 7.99 32 PHE B C 1
ATOM 1558 O O . PHE B 1 34 ? -47.216 0.711 6.566 1.00 8.41 32 PHE B O 1
ATOM 1566 N N . MET B 1 35 ? -46.908 -0.698 8.289 1.00 7.87 33 MET B N 1
ATOM 1567 C CA . MET B 1 35 ? -45.562 -0.184 8.563 1.00 9.02 33 MET B CA 1
ATOM 1568 C C . MET B 1 35 ? -44.518 -0.711 7.601 1.00 9.15 33 MET B C 1
ATOM 1569 O O . MET B 1 35 ? -43.526 -0.014 7.339 1.00 12.41 33 MET B O 1
ATOM 1574 N N . TYR B 1 36 ? -44.706 -1.928 7.102 1.00 9.18 34 TYR B N 1
ATOM 1575 C CA . TYR B 1 36 ? -43.698 -2.601 6.276 1.00 10.27 34 TYR B CA 1
ATOM 1576 C C . TYR B 1 36 ? -44.195 -3.144 4.945 1.00 11.22 34 TYR B C 1
ATOM 1577 O O . TYR B 1 36 ? -43.433 -3.752 4.200 1.00 12.59 34 TYR B O 1
ATOM 1586 N N . ASP B 1 37 ? -45.478 -2.974 4.661 1.00 10.05 35 ASP B N 1
ATOM 1587 C CA . ASP B 1 37 ? -46.104 -3.557 3.473 1.00 11.09 35 ASP B CA 1
ATOM 1588 C C . ASP B 1 37 ? -45.779 -5.029 3.376 1.00 12.01 35 ASP B C 1
ATOM 1589 O O . ASP B 1 37 ? -45.395 -5.554 2.321 1.00 12.74 35 ASP B O 1
ATOM 1594 N N . SER B 1 38 ? -45.970 -5.697 4.505 1.00 11.63 36 SER B N 1
ATOM 1595 C CA . SER B 1 38 ? -45.635 -7.095 4.681 1.00 14.35 36 SER B CA 1
ATOM 1596 C C . SER B 1 38 ? -46.790 -7.864 5.312 1.00 12.95 36 SER B C 1
ATOM 1597 O O . SER B 1 38 ? -47.477 -7.326 6.173 1.00 14.81 36 SER B O 1
ATOM 1600 N N . PHE B 1 39 ? -46.967 -9.123 4.894 1.00 11.74 37 PHE B N 1
ATOM 1601 C CA . PHE B 1 39 ? -47.955 -10.024 5.484 1.00 10.71 37 PHE B CA 1
ATOM 1602 C C . PHE B 1 39 ? -47.430 -11.456 5.487 1.00 11.42 37 PHE B C 1
ATOM 1603 O O . PHE B 1 39 ? -46.748 -11.864 4.561 1.00 13.48 37 PHE B O 1
ATOM 1611 N N . ASP B 1 40 ? -47.779 -12.214 6.511 1.00 11.61 38 ASP B N 1
ATOM 1612 C CA . ASP B 1 40 ? -47.363 -13.608 6.655 1.00 12.11 38 ASP B CA 1
ATOM 1613 C C . ASP B 1 40 ? -48.590 -14.422 7.012 1.00 11.91 38 ASP B C 1
ATOM 1614 O O . ASP B 1 40 ? -49.300 -14.063 7.945 1.00 12.00 38 ASP B O 1
ATOM 1619 N N . ASN B 1 41 ? -48.819 -15.526 6.300 1.00 12.87 39 ASN B N 1
ATOM 1620 C CA . ASN B 1 41 ? -49.864 -16.472 6.676 1.00 12.62 39 ASN B CA 1
ATOM 1621 C C . ASN B 1 41 ? -49.626 -17.172 8.007 1.00 13.70 39 ASN B C 1
ATOM 1622 O O . ASN B 1 41 ? -50.593 -17.582 8.668 1.00 14.08 39 ASN B O 1
ATOM 1627 N N . THR B 1 42 ? -48.367 -17.355 8.382 1.00 15.16 40 THR B N 1
ATOM 1628 C CA . THR B 1 42 ? -48.055 -18.138 9.567 1.00 16.35 40 THR B CA 1
ATOM 1629 C C . THR B 1 42 ? -48.376 -17.344 10.816 1.00 15.97 40 THR B C 1
ATOM 1630 O O . THR B 1 42 ? -47.959 -16.206 10.937 1.00 18.34 40 THR B O 1
ATOM 1634 N N . TYR B 1 43 ? -49.147 -17.941 11.716 1.00 15.94 41 TYR B N 1
ATOM 1635 C CA . TYR B 1 43 ? -49.599 -17.285 12.930 1.00 15.78 41 TYR B CA 1
ATOM 1636 C C . TYR B 1 43 ? -48.546 -17.397 14.007 1.00 15.81 41 TYR B C 1
ATOM 1637 O O . TYR B 1 43 ? -48.199 -18.507 14.434 1.00 16.72 41 TYR B O 1
ATOM 1646 N N . GLN B 1 44 ? -48.052 -16.238 14.431 1.00 14.73 42 GLN B N 1
ATOM 1647 C CA . GLN B 1 44 ? -47.179 -16.099 15.596 1.00 16.63 42 GLN B CA 1
ATOM 1648 C C . GLN B 1 44 ? -47.895 -15.223 16.619 1.00 14.89 42 GLN B C 1
ATOM 1649 O O . GLN B 1 44 ? -47.940 -14.012 16.473 1.00 14.19 42 GLN B O 1
ATOM 1655 N N . ALA B 1 45 ? -48.476 -15.849 17.634 1.00 14.19 43 ALA B N 1
ATOM 1656 C CA . ALA B 1 45 ? -49.262 -15.140 18.637 1.00 13.56 43 ALA B CA 1
ATOM 1657 C C . ALA B 1 45 ? -48.405 -14.122 19.365 1.00 12.80 43 ALA B C 1
ATOM 1658 O O . ALA B 1 45 ? -47.279 -14.407 19.759 1.00 14.13 43 ALA B O 1
ATOM 1660 N N . THR B 1 46 ? -48.948 -12.930 19.546 1.00 11.02 44 THR B N 1
ATOM 1661 C CA . THR B 1 46 ? -48.323 -11.934 20.402 1.00 10.57 44 THR B CA 1
ATOM 1662 C C . THR B 1 46 ? -48.365 -12.422 21.860 1.00 11.34 44 THR B C 1
ATOM 1663 O O . THR B 1 46 ? -49.375 -12.900 22.338 1.00 12.30 44 THR B O 1
ATOM 1667 N N . ILE B 1 47 ? -47.234 -12.293 22.544 1.00 11.92 45 ILE B N 1
ATOM 1668 C CA . ILE B 1 47 ? -47.089 -12.628 23.975 1.00 14.74 45 ILE B CA 1
ATOM 1669 C C . ILE B 1 47 ? -46.952 -11.307 24.779 1.00 15.26 45 ILE B C 1
ATOM 1670 O O . ILE B 1 47 ? -45.941 -10.610 24.691 1.00 18.82 45 ILE B O 1
ATOM 1675 N N . GLY B 1 48 ? -47.935 -10.975 25.602 1.00 15.92 46 GLY B N 1
ATOM 1676 C CA . GLY B 1 48 ? -47.900 -9.723 26.350 1.00 15.46 46 GLY B CA 1
ATOM 1677 C C . GLY B 1 48 ? -48.130 -8.526 25.441 1.00 14.40 46 GLY B C 1
ATOM 1678 O O . GLY B 1 48 ? -49.036 -8.558 24.601 1.00 15.94 46 GLY B O 1
ATOM 1679 N N . ILE B 1 49 ? -47.313 -7.482 25.599 1.00 13.27 47 ILE B N 1
ATOM 1680 C CA . ILE B 1 49 ? -47.539 -6.222 24.924 1.00 13.31 47 ILE B CA 1
ATOM 1681 C C . ILE B 1 49 ? -46.278 -5.812 24.198 1.00 11.67 47 ILE B C 1
ATOM 1682 O O . ILE B 1 49 ? -45.272 -5.465 24.809 1.00 13.57 47 ILE B O 1
ATOM 1687 N N . ASP B 1 50 ? -46.346 -5.879 22.875 1.00 10.55 48 ASP B N 1
ATOM 1688 C CA . ASP B 1 50 ? -45.262 -5.475 22.029 1.00 10.58 48 ASP B CA 1
ATOM 1689 C C . ASP B 1 50 ? -45.360 -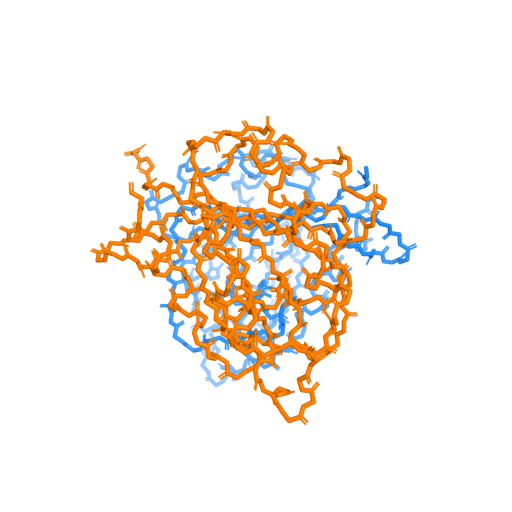3.995 21.693 1.00 9.93 48 ASP B C 1
ATOM 1690 O O . ASP B 1 50 ? -46.411 -3.362 21.801 1.00 10.22 48 ASP B O 1
ATOM 1695 N N . PHE B 1 51 ? -44.226 -3.413 21.323 1.00 9.33 49 PHE B N 1
ATOM 1696 C CA . PHE B 1 51 ? -44.146 -1.985 21.022 1.00 10.64 49 PHE B CA 1
ATOM 1697 C C . PHE B 1 51 ? -43.325 -1.734 19.776 1.00 9.53 49 PHE B C 1
ATOM 1698 O O . PHE B 1 51 ? -42.277 -2.368 19.551 1.00 10.89 49 PHE B O 1
ATOM 1706 N N . LEU B 1 52 ? -43.788 -0.783 18.991 1.00 9.15 50 LEU B N 1
ATOM 1707 C CA . LEU B 1 52 ? -43.075 -0.338 17.791 1.00 9.16 50 LEU B CA 1
ATOM 1708 C C . LEU B 1 52 ? -43.089 1.186 17.776 1.00 8.95 50 LEU B C 1
ATOM 1709 O O . LEU B 1 52 ? -44.148 1.798 17.920 1.00 9.78 50 LEU B O 1
ATOM 1714 N N . SER B 1 53 ? -41.933 1.795 17.572 1.00 9.27 51 SER B N 1
ATOM 1715 C CA . SER B 1 53 ? -41.800 3.245 17.406 1.00 10.13 51 SER B CA 1
ATOM 1716 C C . SER B 1 53 ? -41.010 3.522 16.118 1.00 9.98 51 SER B C 1
ATOM 1717 O O . SER B 1 53 ? -39.824 3.163 15.997 1.00 10.50 51 SER B O 1
ATOM 1720 N N . LYS B 1 54 ? -41.673 4.139 15.156 1.00 10.28 52 LYS B N 1
ATOM 1721 C CA . LYS B 1 54 ? -41.129 4.395 13.834 1.00 11.74 52 LYS B CA 1
ATOM 1722 C C . LYS B 1 54 ? -41.750 5.666 13.310 1.00 11.19 52 LYS B C 1
ATOM 1723 O O . LYS B 1 54 ? -42.758 6.085 13.821 1.00 13.44 52 LYS B O 1
ATOM 1729 N N . THR B 1 55 ? -41.166 6.268 12.288 1.00 11.09 53 THR B N 1
ATOM 1730 C CA . THR B 1 55 ? -41.730 7.498 11.696 1.00 10.67 53 THR B CA 1
ATOM 1731 C C . THR B 1 55 ? -42.410 7.168 10.368 1.00 11.31 53 THR B C 1
ATOM 1732 O O . THR B 1 55 ? -42.029 6.221 9.702 1.00 12.56 53 THR B O 1
ATOM 1736 N N . MET B 1 56 ? -43.425 7.962 10.008 1.00 11.86 54 MET B N 1
ATOM 1737 C CA . MET B 1 56 ? -44.188 7.812 8.776 1.00 13.47 54 MET B CA 1
ATOM 1738 C C . MET B 1 56 ? -44.665 9.204 8.385 1.00 13.30 54 MET B C 1
ATOM 1739 O O . MET B 1 56 ? -44.871 10.069 9.230 1.00 12.30 54 MET B O 1
ATOM 1744 N N . TYR B 1 57 ? -44.889 9.379 7.102 1.00 13.56 55 TYR B N 1
ATOM 1745 C CA . TYR B 1 57 ? -45.483 10.595 6.590 1.00 13.36 55 TYR B CA 1
ATOM 1746 C C . TYR B 1 57 ? -47.020 10.436 6.599 1.00 15.30 55 TYR B C 1
ATOM 1747 O O . TYR B 1 57 ? -47.560 9.560 5.899 1.00 17.63 55 TYR B O 1
ATOM 1756 N N . LEU B 1 58 ? -47.687 11.279 7.387 1.00 16.48 56 LEU B N 1
ATOM 1757 C CA . LEU B 1 58 ? -49.143 11.256 7.637 1.00 19.04 56 LEU B CA 1
ATOM 1758 C C . LEU B 1 58 ? -49.681 12.698 7.826 1.00 19.86 56 LEU B C 1
ATOM 1759 O O . LEU B 1 58 ? -49.082 13.494 8.549 1.00 20.12 56 LEU B O 1
ATOM 1764 N N . GLU B 1 59 ? -50.838 13.027 7.248 1.00 22.31 57 GLU B N 1
ATOM 1765 C CA . GLU B 1 59 ? -51.399 14.397 7.363 1.00 23.31 57 GLU B CA 1
ATOM 1766 C C . GLU B 1 59 ? -50.377 15.450 6.960 1.00 22.22 57 GLU B C 1
ATOM 1767 O O . GLU B 1 59 ? -50.228 16.502 7.640 1.00 22.73 57 GLU B O 1
ATOM 1773 N N . ASP B 1 60 ? -49.651 15.142 5.873 1.00 20.67 58 ASP B N 1
ATOM 1774 C CA . ASP B 1 60 ? -48.763 16.091 5.224 1.00 20.40 58 ASP B CA 1
ATOM 1775 C C . ASP B 1 60 ? -47.544 16.469 6.058 1.00 18.30 58 ASP B C 1
ATOM 1776 O O . ASP B 1 60 ? -46.938 17.520 5.869 1.00 17.47 58 ASP B O 1
ATOM 1781 N N . ARG B 1 61 ? -47.140 15.577 6.959 1.00 16.99 59 ARG B N 1
ATOM 1782 C CA . ARG B 1 61 ? -45.891 15.755 7.694 1.00 16.58 59 ARG B CA 1
ATOM 1783 C C . ARG B 1 61 ? -45.421 14.428 8.228 1.00 14.63 59 ARG B C 1
ATOM 1784 O O . ARG B 1 61 ? -46.194 13.490 8.365 1.00 13.18 59 ARG B O 1
ATOM 1792 N N . THR B 1 62 ? -44.157 14.377 8.590 1.00 12.98 60 THR B N 1
ATOM 1793 C CA . THR B 1 62 ? -43.604 13.186 9.210 1.00 12.17 60 THR B CA 1
ATOM 1794 C C . THR B 1 62 ? -43.901 13.224 10.690 1.00 12.34 60 THR B C 1
ATOM 1795 O O . THR B 1 62 ? -43.672 14.231 11.340 1.00 13.78 60 THR B O 1
ATOM 1799 N N . VAL B 1 63 ? -44.402 12.102 11.208 1.00 11.43 61 VAL B N 1
ATOM 1800 C CA . VAL B 1 63 ? -44.727 11.973 12.628 1.00 12.24 61 VAL B CA 1
ATOM 1801 C C . VAL B 1 63 ? -44.095 10.693 13.155 1.00 11.00 61 VAL B C 1
ATOM 1802 O O . VAL B 1 63 ? -43.716 9.812 12.360 1.00 11.80 61 VAL B O 1
ATOM 1806 N N . ARG B 1 64 ? -43.969 10.595 14.480 1.00 10.36 62 ARG B N 1
ATOM 1807 C CA . ARG B 1 64 ? -43.515 9.367 15.121 1.00 10.22 62 ARG B CA 1
ATOM 1808 C C . ARG B 1 64 ? -44.710 8.602 15.628 1.00 10.56 62 ARG B C 1
ATOM 1809 O O . ARG B 1 64 ? -45.440 9.090 16.462 1.00 11.67 62 ARG B O 1
ATOM 1817 N N . LEU B 1 65 ? -44.907 7.424 15.071 1.00 10.05 63 LEU B N 1
ATOM 1818 C CA . LEU B 1 65 ? -45.946 6.520 15.523 1.00 11.05 63 LEU B CA 1
ATOM 1819 C C . LEU B 1 65 ? -45.410 5.658 16.638 1.00 10.23 63 LEU B C 1
ATOM 1820 O O . LEU B 1 65 ? -44.332 5.082 16.509 1.00 12.35 63 LEU B O 1
ATOM 1825 N N . GLN B 1 66 ? -46.162 5.571 17.729 1.00 9.60 64 GLN B N 1
ATOM 1826 C CA . GLN B 1 66 ? -45.883 4.719 18.851 1.00 10.01 64 GLN B CA 1
ATOM 1827 C C . GLN B 1 66 ? -47.048 3.767 19.009 1.00 9.88 64 GLN B C 1
ATOM 1828 O O . GLN B 1 66 ? -48.148 4.177 19.342 1.00 11.42 64 GLN B O 1
ATOM 1834 N N . LEU B 1 67 ? -46.780 2.503 18.720 1.00 9.53 65 LEU B N 1
ATOM 1835 C CA . LEU B 1 67 ? -47.809 1.476 18.625 1.00 9.86 65 LEU B CA 1
ATOM 1836 C C . LEU B 1 67 ? -47.617 0.430 19.694 1.00 9.85 65 LEU B C 1
ATOM 1837 O O . LEU B 1 67 ? -46.591 -0.256 19.724 1.00 10.64 65 LEU B O 1
ATOM 1842 N N . TRP B 1 68 ? -48.627 0.268 20.543 1.00 9.55 66 TRP B N 1
ATOM 1843 C CA . TRP B 1 68 ? -48.710 -0.856 21.464 1.00 9.35 66 TRP B CA 1
ATOM 1844 C C . TRP B 1 68 ? -49.568 -1.955 20.843 1.00 8.98 66 TRP B C 1
ATOM 1845 O O . TRP B 1 68 ? -50.752 -1.752 20.574 1.00 10.49 66 TRP B O 1
ATOM 1856 N N . ASP B 1 69 ? -48.962 -3.100 20.600 1.00 7.85 67 ASP B N 1
ATOM 1857 C CA . ASP B 1 69 ? -49.596 -4.233 19.960 1.00 7.94 67 ASP B CA 1
ATOM 1858 C C . ASP B 1 69 ? -49.836 -5.292 21.039 1.00 7.78 67 ASP B C 1
ATOM 1859 O O . ASP B 1 69 ? -48.916 -5.961 21.483 1.00 8.95 67 ASP B O 1
ATOM 1864 N N . THR B 1 70 ? -51.084 -5.436 21.477 1.00 8.77 68 THR B N 1
ATOM 1865 C CA . THR B 1 70 ? -51.402 -6.266 22.615 1.00 9.71 68 THR B CA 1
ATOM 1866 C C . THR B 1 70 ? -51.792 -7.680 22.192 1.00 10.45 68 THR B C 1
ATOM 1867 O O . THR B 1 70 ? -52.315 -7.901 21.098 1.00 10.21 68 THR B O 1
ATOM 1871 N N . ALA B 1 71 ? -51.525 -8.637 23.074 1.00 10.96 69 ALA B N 1
ATOM 1872 C CA . ALA B 1 71 ? -51.977 -9.998 22.914 1.00 10.53 69 ALA B CA 1
ATOM 1873 C C . ALA B 1 71 ? -53.490 -10.105 23.116 1.00 11.63 69 ALA B C 1
ATOM 1874 O O . ALA B 1 71 ? -54.045 -9.471 24.020 1.00 12.85 69 ALA B O 1
ATOM 1876 N N . GLY B 1 72 ? -54.141 -10.928 22.298 1.00 12.12 70 GLY B N 1
ATOM 1877 C CA . GLY B 1 72 ? -55.586 -11.180 22.429 1.00 13.18 70 GLY B CA 1
ATOM 1878 C C . GLY B 1 72 ? -55.905 -12.274 23.417 1.00 14.27 70 GLY B C 1
ATOM 1879 O O . GLY B 1 72 ? -57.027 -12.388 23.831 1.00 14.74 70 GLY B O 1
ATOM 1880 N N . GLN B 1 73 ? -54.933 -13.116 23.760 1.00 14.94 71 GLN B N 1
ATOM 1881 C CA . GLN B 1 73 ? -55.192 -14.191 24.704 1.00 16.13 71 GLN B CA 1
ATOM 1882 C C . GLN B 1 73 ? -55.573 -13.601 26.041 1.00 16.70 71 GLN B C 1
ATOM 1883 O O . GLN B 1 73 ? -54.924 -12.657 26.523 1.00 16.58 71 GLN B O 1
ATOM 1889 N N . GLU B 1 74 ? -56.584 -14.196 26.675 1.00 18.13 72 GLU B N 1
ATOM 1890 C CA . GLU B 1 74 ? -57.194 -13.616 27.871 1.00 19.55 72 GLU B CA 1
ATOM 1891 C C . GLU B 1 74 ? -56.195 -13.471 29.042 1.00 19.66 72 GLU B C 1
ATOM 1892 O O . GLU B 1 74 ? -56.311 -12.535 29.820 1.00 20.96 72 GLU B O 1
ATOM 1898 N N . ARG B 1 75 ? -55.178 -14.334 29.120 1.00 21.12 73 ARG B N 1
ATOM 1899 C CA . ARG B 1 75 ? -54.175 -14.232 30.191 1.00 22.71 73 ARG B CA 1
ATOM 1900 C C . ARG B 1 75 ? -53.513 -12.850 30.259 1.00 22.63 73 ARG B C 1
ATOM 1901 O O . ARG B 1 75 ? -53.166 -12.381 31.339 1.00 23.08 73 ARG B O 1
ATOM 1909 N N . PHE B 1 76 ? -53.391 -12.178 29.121 1.00 22.09 74 PHE B N 1
ATOM 1910 C CA . PHE B 1 76 ? -52.713 -10.880 29.056 1.00 21.72 74 PHE B CA 1
ATOM 1911 C C . PHE B 1 76 ? -53.621 -9.663 29.199 1.00 22.06 74 PHE B C 1
ATOM 1912 O O . PHE B 1 76 ? -53.125 -8.540 29.272 1.00 22.51 74 PHE B O 1
ATOM 1920 N N . ARG B 1 77 ? -54.939 -9.864 29.259 1.00 22.68 75 ARG B N 1
ATOM 1921 C CA . ARG B 1 77 ? -55.878 -8.736 29.261 1.00 23.44 75 ARG B CA 1
ATOM 1922 C C . ARG B 1 77 ? -55.644 -7.817 30.465 1.00 24.52 75 ARG B C 1
ATOM 1923 O O . ARG B 1 77 ? -55.796 -6.600 30.357 1.00 24.76 75 ARG B O 1
ATOM 1931 N N . SER B 1 78 ? -55.246 -8.408 31.590 1.00 24.92 76 SER B N 1
ATOM 1932 C CA . SER B 1 78 ? -54.950 -7.673 32.829 1.00 25.17 76 SER B CA 1
ATOM 1933 C C . SER B 1 78 ? -53.730 -6.740 32.757 1.00 24.94 76 SER B C 1
ATOM 1934 O O . SER B 1 78 ? -53.620 -5.815 33.560 1.00 25.41 76 SER B O 1
ATOM 1937 N N . LEU B 1 79 ? -52.835 -6.978 31.795 1.00 24.31 77 LEU B N 1
ATOM 1938 C CA . LEU B 1 79 ? -51.666 -6.104 31.542 1.00 23.48 77 LEU B CA 1
ATOM 1939 C C . LEU B 1 79 ? -52.009 -4.822 30.795 1.00 22.29 77 LEU B C 1
ATOM 1940 O O . LEU B 1 79 ? -51.229 -3.871 30.780 1.00 22.26 77 LEU B O 1
ATOM 1945 N N . ILE B 1 80 ? -53.154 -4.807 30.146 1.00 20.32 78 ILE B N 1
ATOM 1946 C CA . ILE B 1 80 ? -53.441 -3.836 29.090 1.00 19.37 78 ILE B CA 1
ATOM 1947 C C . ILE B 1 80 ? -53.836 -2.417 29.554 1.00 19.35 78 ILE B C 1
ATOM 1948 O O . ILE B 1 80 ? -53.492 -1.433 28.876 1.00 19.17 78 ILE B O 1
ATOM 1953 N N . PRO B 1 81 ? -54.512 -2.284 30.717 1.00 19.00 79 PRO B N 1
ATOM 1954 C CA . PRO B 1 81 ? -55.007 -0.963 31.084 1.00 19.05 79 PRO B CA 1
ATOM 1955 C C . PRO B 1 81 ? -54.003 0.186 31.051 1.00 18.34 79 PRO B C 1
ATOM 1956 O O . PRO B 1 81 ? -54.337 1.260 30.559 1.00 18.22 79 PRO B O 1
ATOM 1960 N N . SER B 1 82 ? -52.791 0.003 31.571 1.00 18.71 80 SER B N 1
ATOM 1961 C CA . SER B 1 82 ? -51.849 1.111 31.599 1.00 19.63 80 SER B CA 1
ATOM 1962 C C . SER B 1 82 ? -51.468 1.570 30.191 1.00 18.19 80 SER B C 1
ATOM 1963 O O . SER B 1 82 ? -51.205 2.744 29.977 1.00 17.91 80 SER B O 1
ATOM 1966 N N . TYR B 1 83 ? -51.489 0.649 29.228 1.00 17.13 81 TYR B N 1
ATOM 1967 C CA . TYR B 1 83 ? -51.124 0.972 27.846 1.00 16.42 81 TYR B CA 1
ATOM 1968 C C . TYR B 1 83 ? -52.257 1.711 27.163 1.00 16.45 81 TYR B C 1
ATOM 1969 O O . TYR B 1 83 ? -52.016 2.636 26.390 1.00 16.71 81 TYR B O 1
ATOM 1978 N N . ILE B 1 84 ? -53.485 1.280 27.449 1.00 15.55 82 ILE B N 1
ATOM 1979 C CA . ILE B 1 84 ? -54.651 1.987 26.973 1.00 15.89 82 ILE B CA 1
ATOM 1980 C C . ILE B 1 84 ? -54.635 3.416 27.516 1.00 16.79 82 ILE B C 1
ATOM 1981 O O . ILE B 1 84 ? -54.879 4.376 26.773 1.00 17.05 82 ILE B O 1
ATOM 1986 N N . ARG B 1 85 ? -54.350 3.574 28.812 1.00 17.79 83 ARG B N 1
ATOM 1987 C CA . ARG B 1 85 ? -54.357 4.903 29.420 1.00 19.54 83 ARG B CA 1
ATOM 1988 C C . ARG B 1 85 ? -53.360 5.863 28.772 1.00 20.00 83 ARG B C 1
ATOM 1989 O O . ARG B 1 85 ? -53.624 7.066 28.702 1.00 20.74 83 ARG B O 1
ATOM 1997 N N . ASP B 1 86 ? -52.249 5.320 28.264 1.00 20.30 84 ASP B N 1
ATOM 1998 C CA . ASP B 1 86 ? -51.193 6.086 27.600 1.00 20.63 84 ASP B CA 1
ATOM 1999 C C . ASP B 1 86 ? -51.528 6.433 26.146 1.00 19.18 84 ASP B C 1
ATOM 2000 O O . ASP B 1 86 ? -50.828 7.224 25.532 1.00 20.67 84 ASP B O 1
ATOM 2005 N N . SER B 1 87 ? -52.588 5.856 25.588 1.00 17.31 85 SER B N 1
ATOM 2006 C CA . SER B 1 87 ? -52.816 5.927 24.144 1.00 16.47 85 SER B CA 1
ATOM 2007 C C . SER B 1 87 ? -53.962 6.833 23.766 1.00 16.66 85 SER B C 1
ATOM 2008 O O . SER B 1 87 ? -55.061 6.717 24.309 1.00 19.11 85 SER B O 1
ATOM 2011 N N . THR B 1 88 ? -53.727 7.678 22.780 1.00 15.10 86 THR B N 1
ATOM 2012 C CA . THR B 1 88 ? -54.706 8.642 22.315 1.00 16.15 86 THR B CA 1
ATOM 2013 C C . THR B 1 88 ? -55.718 7.945 21.362 1.00 15.12 86 THR B C 1
ATOM 2014 O O . THR B 1 88 ? -56.852 8.443 21.190 1.00 14.83 86 THR B O 1
ATOM 2018 N N . VAL B 1 89 ? -55.307 6.835 20.733 1.00 11.67 87 VAL B N 1
ATOM 2019 C CA . VAL B 1 89 ? -56.178 6.099 19.827 1.00 11.28 87 VAL B CA 1
ATOM 2020 C C . VAL B 1 89 ? -56.204 4.642 20.249 1.00 10.87 87 VAL B C 1
ATOM 2021 O O . VAL B 1 89 ? -55.156 4.051 20.496 1.00 10.90 87 VAL B O 1
ATOM 2025 N N . ALA B 1 90 ? -57.391 4.046 20.309 1.00 9.63 88 ALA B N 1
ATOM 2026 C CA . ALA B 1 90 ? -57.563 2.622 20.520 1.00 9.59 88 ALA B CA 1
ATOM 2027 C C . ALA B 1 90 ? -58.186 2.026 19.267 1.00 9.14 88 ALA B C 1
ATOM 2028 O O . ALA B 1 90 ? -59.243 2.472 18.819 1.00 10.69 88 ALA B O 1
ATOM 2030 N N . VAL B 1 91 ? -57.554 0.997 18.733 1.00 7.71 89 VAL B N 1
ATOM 2031 C CA . VAL B 1 91 ? -58.022 0.294 17.562 1.00 7.55 89 VAL B CA 1
ATOM 2032 C C . VAL B 1 91 ? -58.466 -1.086 18.011 1.00 7.01 89 VAL B C 1
ATOM 2033 O O . VAL B 1 91 ? -57.630 -1.889 18.457 1.00 7.64 89 VAL B O 1
ATOM 2037 N N . VAL B 1 92 ? -59.770 -1.339 17.936 1.00 7.68 90 VAL B N 1
ATOM 2038 C CA . VAL B 1 92 ? -60.375 -2.559 18.425 1.00 7.77 90 VAL B CA 1
ATOM 2039 C C . VAL B 1 92 ? -60.761 -3.400 17.232 1.00 7.00 90 VAL B C 1
ATOM 2040 O O . VAL B 1 92 ? -61.616 -3.013 16.431 1.00 7.90 90 VAL B O 1
ATOM 2044 N N . VAL B 1 93 ? -60.112 -4.539 17.096 1.00 7.07 91 VAL B N 1
ATOM 2045 C CA . VAL B 1 93 ? -60.201 -5.335 15.878 1.00 7.40 91 VAL B CA 1
ATOM 2046 C C . VAL B 1 93 ? -60.979 -6.626 16.111 1.00 6.70 91 VAL B C 1
ATOM 2047 O O . VAL B 1 93 ? -60.797 -7.287 17.139 1.00 7.13 91 VAL B O 1
ATOM 2051 N N . TYR B 1 94 ? -61.805 -6.982 15.140 1.00 6.45 92 TYR B N 1
ATOM 2052 C CA . TYR B 1 94 ? -62.427 -8.301 15.057 1.00 6.99 92 TYR B CA 1
ATOM 2053 C C . TYR B 1 94 ? -62.182 -8.891 13.678 1.00 6.88 92 TYR B C 1
ATOM 2054 O O . TYR B 1 94 ? -61.668 -8.234 12.782 1.00 7.02 92 TYR B O 1
ATOM 2063 N N . ASP B 1 95 ? -62.531 -10.157 13.550 1.00 6.89 93 ASP B N 1
ATOM 2064 C CA . ASP B 1 95 ? -62.423 -10.945 12.325 1.00 6.89 93 ASP B CA 1
ATOM 2065 C C . ASP B 1 95 ? -63.820 -11.184 11.766 1.00 7.15 93 ASP B C 1
ATOM 2066 O O . ASP B 1 95 ? -64.651 -11.760 12.450 1.00 7.76 93 ASP B O 1
ATOM 2071 N N . ILE B 1 96 ? -64.082 -10.675 10.561 1.00 7.05 94 ILE B N 1
ATOM 2072 C CA . ILE B 1 96 ? -65.429 -10.785 9.976 1.00 7.52 94 ILE B CA 1
ATOM 2073 C C . ILE B 1 96 ? -65.861 -12.241 9.783 1.00 7.96 94 ILE B C 1
ATOM 2074 O O . ILE B 1 96 ? -67.042 -12.505 9.561 1.00 9.62 94 ILE B O 1
ATOM 2079 N N . THR B 1 97 ? -64.916 -13.188 9.839 1.00 8.25 95 THR B N 1
ATOM 2080 C CA . THR B 1 97 ? -65.222 -14.602 9.748 1.00 8.32 95 THR B CA 1
ATOM 2081 C C . THR B 1 97 ? -65.409 -15.277 11.108 1.00 8.92 95 THR B C 1
ATOM 2082 O O . THR B 1 97 ? -65.548 -16.499 11.150 1.00 11.58 95 THR B O 1
ATOM 2086 N N . ASN B 1 98 ? -65.460 -14.508 12.185 1.00 9.24 96 ASN B N 1
ATOM 2087 C CA . ASN B 1 98 ? -65.556 -15.080 13.533 1.00 9.69 96 ASN B CA 1
ATOM 2088 C C . ASN B 1 98 ? -66.502 -14.255 14.398 1.00 10.65 96 ASN B C 1
ATOM 2089 O O . ASN B 1 98 ? -66.141 -13.189 14.916 1.00 9.93 96 ASN B O 1
ATOM 2094 N N . THR B 1 99 ? -67.725 -14.750 14.570 1.00 12.34 97 THR B N 1
ATOM 2095 C CA . THR B 1 99 ? -68.713 -14.006 15.340 1.00 13.90 97 THR B CA 1
ATOM 2096 C C . THR B 1 99 ? -68.292 -13.752 16.770 1.00 13.36 97 THR B C 1
ATOM 2097 O O . THR B 1 99 ? -68.578 -12.681 17.290 1.00 12.27 97 THR B O 1
ATOM 2101 N N . ASN B 1 100 ? -67.648 -14.712 17.428 1.00 13.81 98 ASN B N 1
ATOM 2102 C CA . ASN B 1 100 ? -67.223 -14.467 18.816 1.00 15.00 98 ASN B CA 1
ATOM 2103 C C . ASN B 1 100 ? -66.339 -13.235 18.869 1.00 12.28 98 ASN B C 1
ATOM 2104 O O . ASN B 1 100 ? -66.469 -12.417 19.770 1.00 12.98 98 ASN B O 1
ATOM 2109 N N . SER B 1 101 ? -65.397 -13.108 17.925 1.00 10.69 99 SER B N 1
ATOM 2110 C CA . SER B 1 101 ? -64.465 -11.990 17.988 1.00 10.15 99 SER B CA 1
ATOM 2111 C C . SER B 1 101 ? -65.201 -10.668 17.900 1.00 9.49 99 SER B C 1
ATOM 2112 O O . SER B 1 101 ? -64.805 -9.692 18.529 1.00 9.96 99 SER B O 1
ATOM 2115 N N . PHE B 1 102 ? -66.278 -10.644 17.112 1.00 9.67 100 PHE B N 1
ATOM 2116 C CA . PHE B 1 102 ? -67.136 -9.469 16.987 1.00 9.51 100 PHE B CA 1
ATOM 2117 C C . PHE B 1 102 ? -67.906 -9.171 18.285 1.00 11.52 100 PHE B C 1
ATOM 2118 O O . 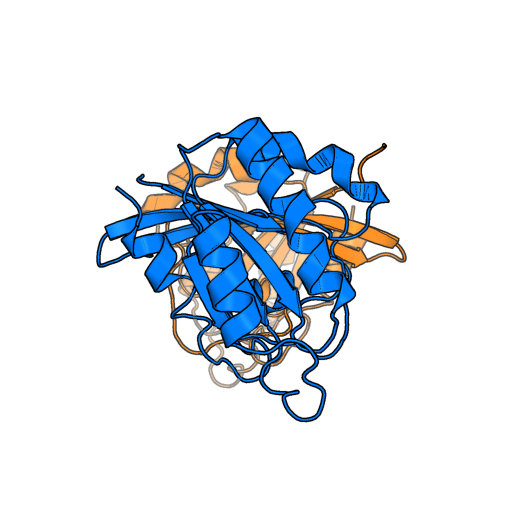PHE B 1 102 ? -67.949 -8.041 18.767 1.00 11.78 100 PHE B O 1
ATOM 2126 N N . HIS B 1 103 ? -68.491 -10.215 18.860 1.00 13.37 101 HIS B N 1
ATOM 2127 C CA . HIS B 1 103 ? -69.244 -10.117 20.131 1.00 14.95 101 HIS B CA 1
ATOM 2128 C C . HIS B 1 103 ? -68.340 -9.492 21.213 1.00 14.48 101 HIS B C 1
ATOM 2129 O O . HIS B 1 103 ? -68.729 -8.593 21.969 1.00 16.00 101 HIS B O 1
ATOM 2136 N N . GLN B 1 104 ? -67.091 -9.950 21.257 1.00 13.29 102 GLN B N 1
ATOM 2137 C CA . GLN B 1 104 ? -66.149 -9.501 22.304 1.00 14.68 102 GLN B CA 1
ATOM 2138 C C . GLN B 1 104 ? -65.679 -8.065 22.180 1.00 14.85 102 GLN B C 1
ATOM 2139 O O . GLN B 1 104 ? -65.099 -7.517 23.117 1.00 16.12 102 GLN B O 1
ATOM 2145 N N . THR B 1 105 ? -65.904 -7.437 21.037 1.00 13.82 103 THR B N 1
ATOM 2146 C CA . THR B 1 105 ? -65.462 -6.054 20.880 1.00 13.64 103 THR B CA 1
ATOM 2147 C C . THR B 1 105 ? -66.113 -5.060 21.876 1.00 15.04 103 THR B C 1
ATOM 2148 O O . THR B 1 105 ? -65.511 -4.040 22.217 1.00 14.91 103 THR B O 1
ATOM 2152 N N . SER B 1 106 ? -67.321 -5.334 22.353 1.00 16.62 104 SER B N 1
ATOM 2153 C CA A SER B 1 106 ? -67.936 -4.456 23.348 0.50 17.24 104 SER B CA 1
ATOM 2154 C CA B SER B 1 106 ? -67.939 -4.473 23.361 0.50 16.71 104 SER B CA 1
ATOM 2155 C C . SER B 1 106 ? -67.129 -4.463 24.653 1.00 16.98 104 SER B C 1
ATOM 2156 O O . SER B 1 106 ? -66.969 -3.413 25.277 1.00 17.36 104 SER B O 1
ATOM 2161 N N . LYS B 1 107 ? -66.598 -5.623 25.023 1.00 17.42 105 LYS B N 1
ATOM 2162 C CA . LYS B 1 107 ? -65.718 -5.783 26.203 1.00 18.19 105 LYS B CA 1
ATOM 2163 C C . LYS B 1 107 ? -64.457 -4.920 26.047 1.00 16.86 105 LYS B C 1
ATOM 2164 O O . LYS B 1 107 ? -64.069 -4.183 26.970 1.00 16.74 105 LYS B O 1
ATOM 2170 N N . TRP B 1 108 ? -63.810 -5.023 24.887 1.00 15.31 106 TRP B N 1
ATOM 2171 C CA . TRP B 1 108 ? -62.615 -4.232 24.641 1.00 14.46 106 TRP B CA 1
ATOM 2172 C C . TRP B 1 108 ? -62.897 -2.727 24.655 1.00 14.36 106 TRP B C 1
ATOM 2173 O O . TRP B 1 108 ? -62.141 -1.963 25.240 1.00 15.02 106 TRP B O 1
ATOM 2184 N N . ILE B 1 109 ? -63.992 -2.299 24.037 1.00 15.16 107 ILE B N 1
ATOM 2185 C CA . ILE B 1 109 ? -64.337 -0.879 23.995 1.00 15.05 107 ILE B CA 1
ATOM 2186 C C . ILE B 1 109 ? -64.644 -0.354 25.409 1.00 16.17 107 ILE B C 1
ATOM 2187 O O . ILE B 1 109 ? -64.238 0.747 25.767 1.00 15.73 107 ILE B O 1
ATOM 2192 N N . ASP B 1 110 ? -65.343 -1.153 26.206 1.00 16.94 108 ASP B N 1
ATOM 2193 C CA A ASP B 1 110 ? -65.587 -0.775 27.588 0.50 17.59 108 ASP B CA 1
ATOM 2194 C CA B ASP B 1 110 ? -65.587 -0.827 27.618 0.50 18.04 108 ASP B CA 1
ATOM 2195 C C . ASP B 1 110 ? -64.260 -0.610 28.345 1.00 18.07 108 ASP B C 1
ATOM 2196 O O . ASP B 1 110 ? -64.109 0.336 29.136 1.00 18.11 108 ASP B O 1
ATOM 2205 N N . ASP B 1 111 ? -63.289 -1.496 28.092 1.00 17.83 109 ASP B N 1
ATOM 2206 C CA . ASP B 1 111 ? -61.975 -1.393 28.723 1.00 18.14 109 ASP B CA 1
ATOM 2207 C C . ASP B 1 111 ? -61.303 -0.061 28.368 1.00 17.39 109 ASP B C 1
ATOM 2208 O O . ASP B 1 111 ? -60.653 0.549 29.235 1.00 18.58 109 ASP B O 1
ATOM 2213 N N . VAL B 1 112 ? -61.449 0.396 27.123 1.00 15.94 110 VAL B N 1
ATOM 2214 C CA . VAL B 1 112 ? -60.886 1.682 26.714 1.00 16.45 110 VAL B CA 1
ATOM 2215 C C . VAL B 1 112 ? -61.554 2.822 27.477 1.00 17.36 110 VAL B C 1
ATOM 2216 O O . VAL B 1 112 ? -60.897 3.724 28.006 1.00 16.97 110 VAL B O 1
ATOM 2220 N N . ARG B 1 113 ? -62.871 2.789 27.562 1.00 17.63 111 ARG B N 1
ATOM 2221 C CA . ARG B 1 113 ? -63.546 3.876 28.236 1.00 18.31 111 ARG B CA 1
ATOM 2222 C C . ARG B 1 113 ? -63.287 3.899 29.729 1.00 18.38 111 ARG B C 1
ATOM 2223 O O . ARG B 1 113 ? -63.269 4.973 30.339 1.00 18.26 111 ARG B O 1
ATOM 2231 N N . THR B 1 114 ? -63.056 2.735 30.321 1.00 18.40 112 THR B N 1
ATOM 2232 C CA . THR B 1 114 ? -62.663 2.691 31.738 1.00 19.54 112 THR B CA 1
ATOM 2233 C C . THR B 1 114 ? -61.404 3.521 32.001 1.00 19.69 112 THR B C 1
ATOM 2234 O O . THR B 1 114 ? -61.287 4.131 33.069 1.00 19.12 112 THR B O 1
ATOM 2238 N N . GLU B 1 115 ? -60.489 3.587 31.027 1.00 19.90 113 GLU B N 1
ATOM 2239 C CA . GLU B 1 115 ? -59.227 4.320 31.189 1.00 20.60 113 GLU B CA 1
ATOM 2240 C C . GLU B 1 115 ? -59.211 5.744 30.666 1.00 21.42 113 GLU B C 1
ATOM 2241 O O . GLU B 1 115 ? -58.417 6.576 31.137 1.00 22.23 113 GLU B O 1
ATOM 2247 N N . ARG B 1 116 ? -60.014 6.042 29.657 1.00 20.78 114 ARG B N 1
ATOM 2248 C CA . ARG B 1 116 ? -59.932 7.360 29.037 1.00 21.62 114 ARG B CA 1
ATOM 2249 C C . ARG B 1 116 ? -61.255 8.088 28.837 1.00 21.14 114 ARG B C 1
ATOM 2250 O O . ARG B 1 116 ? -61.261 9.215 28.359 1.00 21.24 114 ARG B O 1
ATOM 2258 N N . GLY B 1 117 ? -62.362 7.463 29.219 1.00 21.32 115 GLY B N 1
ATOM 2259 C CA . GLY B 1 117 ? -63.671 8.059 28.985 1.00 21.40 115 GLY B CA 1
ATOM 2260 C C . GLY B 1 117 ? -63.863 8.472 27.533 1.00 21.64 115 GLY B C 1
ATOM 2261 O O . GLY B 1 117 ? -63.688 7.653 26.612 1.00 21.37 115 GLY B O 1
ATOM 2262 N N . SER B 1 118 ? -64.206 9.740 27.336 1.00 22.28 116 SER B N 1
ATOM 2263 C CA A SER B 1 118 ? -64.435 10.312 26.017 0.50 22.12 116 SER B CA 1
ATOM 2264 C CA B SER B 1 118 ? -64.429 10.289 26.004 0.50 22.47 116 SER B CA 1
ATOM 2265 C C . SER B 1 118 ? -63.162 10.900 25.394 1.00 22.33 116 SER B C 1
ATOM 2266 O O . SER B 1 118 ? -63.180 11.344 24.242 1.00 23.33 116 SER B O 1
ATOM 2271 N N . ASP B 1 119 ? -62.063 10.925 26.149 1.00 22.13 117 ASP B N 1
ATOM 2272 C CA . ASP B 1 119 ? -60.807 11.545 25.692 1.00 21.68 117 ASP B CA 1
ATOM 2273 C C . ASP B 1 119 ? -59.928 10.538 24.932 1.00 20.19 117 ASP B C 1
ATOM 2274 O O . ASP B 1 119 ? -58.778 10.234 25.306 1.00 20.06 117 ASP B O 1
ATOM 2279 N N . VAL B 1 120 ? -60.468 10.061 23.818 1.00 18.71 118 VAL B N 1
ATOM 2280 C CA . VAL B 1 120 ? -59.857 8.998 23.038 1.00 17.85 118 VAL B CA 1
ATOM 2281 C C . VAL B 1 120 ? -60.591 8.874 21.708 1.00 16.88 118 VAL B C 1
ATOM 2282 O O . VAL B 1 120 ? -61.791 9.183 21.610 1.00 18.05 118 VAL B O 1
ATOM 2286 N N . ILE B 1 121 ? -59.846 8.510 20.681 1.00 15.03 119 ILE B N 1
ATOM 2287 C CA . ILE B 1 121 ? -60.406 8.120 19.411 1.00 14.28 119 ILE B CA 1
ATOM 2288 C C . ILE B 1 121 ? -60.454 6.580 19.424 1.00 13.07 119 ILE B C 1
ATOM 2289 O O . ILE B 1 121 ? -59.444 5.948 19.631 1.00 13.94 119 ILE B O 1
ATOM 2294 N N . ILE B 1 122 ? -61.618 5.974 19.235 1.00 12.52 120 ILE B N 1
ATOM 2295 C CA . ILE B 1 122 ? -61.761 4.520 19.110 1.00 11.62 120 ILE B CA 1
ATOM 2296 C C . ILE B 1 122 ? -62.224 4.157 17.707 1.00 10.56 120 ILE B C 1
ATOM 2297 O O . ILE B 1 122 ? -63.231 4.685 17.218 1.00 12.04 120 ILE B O 1
ATOM 2302 N N . MET B 1 123 ? -61.495 3.238 17.085 1.00 9.64 121 MET B N 1
ATOM 2303 C CA . MET B 1 123 ? -61.854 2.721 15.768 1.00 9.70 121 MET B CA 1
ATOM 2304 C C . MET B 1 123 ? -62.117 1.233 15.895 1.00 8.17 121 MET B C 1
ATOM 2305 O O . MET B 1 123 ? -61.245 0.467 16.323 1.00 9.50 121 MET B O 1
ATOM 2310 N N . LEU B 1 124 ? -63.331 0.823 15.543 1.00 8.18 122 LEU B N 1
ATOM 2311 C CA . LEU B 1 124 ? -63.732 -0.565 15.473 1.00 7.66 122 LEU B CA 1
ATOM 2312 C C . LEU B 1 124 ? -63.414 -1.055 14.044 1.00 7.31 122 LEU B C 1
ATOM 2313 O O . LEU B 1 124 ? -63.850 -0.443 13.069 1.00 8.32 122 LEU B O 1
ATOM 2318 N N . VAL B 1 125 ? -62.678 -2.165 13.940 1.00 6.88 123 VAL B N 1
ATOM 2319 C CA . VAL B 1 125 ? -62.170 -2.690 12.674 1.00 6.56 123 VAL B CA 1
ATOM 2320 C C . VAL B 1 125 ? -62.645 -4.104 12.428 1.00 6.63 123 VAL B C 1
ATOM 2321 O O . VAL B 1 125 ? -62.326 -5.018 13.203 1.00 6.75 123 VAL B O 1
ATOM 2325 N N . GLY B 1 126 ? -63.413 -4.301 11.345 1.00 5.96 124 GLY B N 1
ATOM 2326 C CA . GLY B 1 126 ? -63.720 -5.635 10.886 1.00 6.61 124 GLY B CA 1
ATOM 2327 C C . GLY B 1 126 ? -62.705 -6.072 9.853 1.00 5.59 124 GLY B C 1
ATOM 2328 O O . GLY B 1 126 ? -62.738 -5.639 8.710 1.00 6.60 124 GLY B O 1
ATOM 2329 N N . ASN B 1 127 ? -61.768 -6.901 10.288 1.00 5.88 125 ASN B N 1
ATOM 2330 C CA . ASN B 1 127 ? -60.662 -7.345 9.441 1.00 5.92 125 ASN B CA 1
ATOM 2331 C C . ASN B 1 127 ? -60.985 -8.658 8.701 1.00 5.53 125 ASN B C 1
ATOM 2332 O O . ASN B 1 127 ? -61.873 -9.455 9.092 1.00 6.14 125 ASN B O 1
ATOM 2337 N N . LYS B 1 128 ? -60.215 -8.879 7.638 1.00 5.68 126 LYS B N 1
ATOM 2338 C CA . LYS B 1 128 ? -60.177 -10.069 6.810 1.00 6.47 126 LYS B CA 1
ATOM 2339 C C . LYS B 1 128 ? -61.224 -10.064 5.693 1.00 6.05 126 LYS B C 1
ATOM 2340 O O . LYS B 1 128 ? -61.805 -11.108 5.381 1.00 6.75 126 LYS B O 1
ATOM 2346 N N . THR B 1 129 ? -61.423 -8.907 5.039 1.00 6.26 127 THR B N 1
ATOM 2347 C CA . THR B 1 129 ? -62.400 -8.845 3.942 1.00 6.80 127 THR B CA 1
ATOM 2348 C C . THR B 1 129 ? -61.957 -9.664 2.724 1.00 6.45 127 THR B C 1
ATOM 2349 O O . THR B 1 129 ? -62.746 -9.906 1.816 1.00 7.86 127 THR B O 1
ATOM 2353 N N . ASP B 1 130 ? -60.708 -10.122 2.686 1.00 6.71 128 ASP B N 1
ATOM 2354 C CA . ASP B 1 130 ? -60.300 -11.080 1.680 1.00 6.94 128 ASP B CA 1
ATOM 2355 C C . ASP B 1 130 ? -60.973 -12.451 1.846 1.00 6.97 128 ASP B C 1
ATOM 2356 O O . ASP B 1 130 ? -60.983 -13.235 0.896 1.00 8.23 128 ASP B O 1
ATOM 2361 N N . LEU B 1 131 ? -61.534 -12.701 3.031 1.00 7.02 129 LEU B N 1
ATOM 2362 C CA . LEU B 1 131 ? -62.328 -13.876 3.332 1.00 8.19 129 LEU B CA 1
ATOM 2363 C C . LEU B 1 131 ? -63.810 -13.524 3.352 1.00 8.51 129 LEU B C 1
ATOM 2364 O O . LEU B 1 131 ? -64.594 -14.203 4.033 1.00 9.44 129 LEU B O 1
ATOM 2369 N N . SER B 1 132 ? -64.214 -12.507 2.591 1.00 9.11 130 SER B N 1
ATOM 2370 C CA . SER B 1 132 ? -65.600 -12.045 2.631 1.00 11.17 130 SER B CA 1
ATOM 2371 C C . SER B 1 132 ? -66.605 -13.042 2.097 1.00 12.26 130 SER B C 1
ATOM 2372 O O . SER B 1 132 ? -67.812 -12.867 2.342 1.00 14.03 130 SER B O 1
ATOM 2375 N N . ASP B 1 133 ? -66.143 -14.082 1.415 1.00 11.86 131 ASP B N 1
ATOM 2376 C CA . ASP B 1 133 ? -67.020 -15.164 1.026 1.00 12.52 131 ASP B CA 1
ATOM 2377 C C . ASP B 1 133 ? -67.351 -16.138 2.160 1.00 11.96 131 ASP B C 1
ATOM 2378 O O . ASP B 1 133 ? -68.217 -17.029 1.988 1.00 12.88 131 ASP B O 1
ATOM 2383 N N . LYS B 1 134 ? -66.715 -15.954 3.323 1.00 11.84 132 LYS B N 1
ATOM 2384 C CA . LYS B 1 134 ? -66.967 -16.767 4.513 1.00 12.65 132 LYS B CA 1
ATOM 2385 C C . LYS B 1 134 ? -67.400 -15.863 5.675 1.00 10.58 132 LYS B C 1
ATOM 2386 O O . LYS B 1 134 ? -67.194 -16.180 6.840 1.00 10.11 132 LYS B O 1
ATOM 2392 N N . ARG B 1 135 ? -67.983 -14.718 5.369 1.00 11.23 133 ARG B N 1
ATOM 2393 C CA . ARG B 1 135 ? -68.407 -13.802 6.421 1.00 11.35 133 ARG B CA 1
ATOM 2394 C C . ARG B 1 135 ? -69.363 -14.380 7.417 1.00 10.99 133 ARG B C 1
ATOM 2395 O O . ARG B 1 135 ? -70.418 -14.895 7.028 1.00 12.60 133 ARG B O 1
ATOM 2403 N N . GLN B 1 136 ? -69.058 -14.194 8.700 1.00 10.44 134 GLN B N 1
ATOM 2404 C CA . GLN B 1 136 ? -69.985 -14.425 9.804 1.00 9.92 134 GLN B CA 1
ATOM 2405 C C . GLN B 1 136 ? -70.555 -13.149 10.367 1.00 10.59 134 GLN B C 1
ATOM 2406 O O . GLN B 1 136 ? -71.450 -13.197 11.182 1.00 13.52 134 GLN B O 1
ATOM 2412 N N . VAL B 1 137 ? -70.020 -12.007 9.950 1.00 8.64 135 VAL B N 1
ATOM 2413 C CA . VAL B 1 137 ? -70.480 -10.692 10.364 1.00 9.17 135 VAL B CA 1
ATOM 2414 C C . VAL B 1 137 ? -70.594 -9.836 9.105 1.00 9.19 135 VAL B C 1
ATOM 2415 O O . VAL B 1 137 ? -69.637 -9.691 8.360 1.00 10.88 135 VAL B O 1
ATOM 2419 N N . SER B 1 138 ? -71.776 -9.299 8.827 1.00 10.15 136 SER B N 1
ATOM 2420 C CA . SER B 1 138 ? -71.958 -8.432 7.672 1.00 10.47 136 SER B CA 1
ATOM 2421 C C . SER B 1 138 ? -71.391 -7.054 7.952 1.00 9.78 136 SER B C 1
ATOM 2422 O O . SER B 1 138 ? -71.186 -6.638 9.103 1.00 9.99 136 SER B O 1
ATOM 2425 N N . THR B 1 139 ? -71.136 -6.335 6.882 1.00 10.14 137 THR B N 1
ATOM 2426 C CA . THR B 1 139 ? -70.725 -4.931 7.009 1.00 10.16 137 THR B CA 1
ATOM 2427 C C . THR B 1 139 ? -71.747 -4.133 7.830 1.00 10.84 137 THR B C 1
ATOM 2428 O O . THR B 1 139 ? -71.404 -3.357 8.704 1.00 11.11 137 THR B O 1
ATOM 2432 N N . GLU B 1 140 ? -73.021 -4.324 7.519 1.00 11.74 138 GLU B N 1
ATOM 2433 C CA . GLU B 1 140 ? -74.058 -3.594 8.209 1.00 13.43 138 GLU B CA 1
ATOM 2434 C C . GLU B 1 140 ? -74.094 -3.905 9.693 1.00 12.53 138 GLU B C 1
ATOM 2435 O O . GLU B 1 140 ? -74.314 -3.009 10.488 1.00 12.70 138 GLU B O 1
ATOM 2441 N N . GLU B 1 141 ? -73.869 -5.151 10.097 1.00 11.93 139 GLU B N 1
ATOM 2442 C CA . GLU B 1 141 ? -73.824 -5.474 11.511 1.00 12.15 139 GLU B CA 1
ATOM 2443 C C . GLU B 1 141 ? -72.688 -4.725 12.226 1.00 12.00 139 GLU B C 1
ATOM 2444 O O . GLU B 1 141 ? -72.852 -4.258 13.341 1.00 11.65 139 GLU B O 1
ATOM 2450 N N . GLY B 1 142 ? -71.533 -4.592 11.578 1.00 11.14 140 GLY B N 1
ATOM 2451 C CA . GLY B 1 142 ? -70.446 -3.827 12.165 1.00 11.46 140 GLY B CA 1
ATOM 2452 C C . GLY B 1 142 ? -70.768 -2.348 12.276 1.00 10.92 140 GLY B C 1
ATOM 2453 O O . GLY B 1 142 ? -70.500 -1.716 13.315 1.00 11.30 140 GLY B O 1
ATOM 2454 N N . GLU B 1 143 ? -71.332 -1.781 11.203 1.00 11.21 141 GLU B N 1
ATOM 2455 C CA . GLU B 1 143 ? -71.732 -0.376 11.185 1.00 12.40 141 GLU B CA 1
ATOM 2456 C C . GLU B 1 143 ? -72.718 -0.107 12.303 1.00 12.89 141 GLU B C 1
ATOM 2457 O O . GLU B 1 143 ? -72.563 0.893 13.002 1.00 13.45 141 GLU B O 1
ATOM 2463 N N . ARG B 1 144 ? -73.677 -1.016 12.496 1.00 13.41 142 ARG B N 1
ATOM 2464 C CA . ARG B 1 144 ? -74.685 -0.857 13.559 1.00 14.78 142 ARG B CA 1
ATOM 2465 C C . ARG B 1 144 ? -74.074 -0.877 14.960 1.00 14.83 142 ARG B C 1
ATOM 2466 O O . ARG B 1 144 ? -74.409 -0.056 15.802 1.00 16.35 142 ARG B O 1
ATOM 2474 N N . LYS B 1 145 ? -73.140 -1.807 15.205 1.00 14.27 143 LYS B N 1
ATOM 2475 C CA . LYS B 1 145 ? -72.456 -1.849 16.482 1.00 14.03 143 LYS B CA 1
ATOM 2476 C C . LYS B 1 145 ? -71.651 -0.569 16.722 1.00 13.33 143 LYS B C 1
ATOM 2477 O O . LYS B 1 145 ? -71.637 -0.043 17.822 1.00 15.09 143 LYS B O 1
ATOM 2483 N N . ALA B 1 146 ? -70.961 -0.073 15.696 1.00 12.76 144 ALA B N 1
ATOM 2484 C CA . ALA B 1 146 ? -70.219 1.168 15.845 1.00 13.20 144 ALA B CA 1
ATOM 2485 C C . ALA B 1 146 ? -71.110 2.354 16.191 1.00 14.48 144 ALA B C 1
ATOM 2486 O O . ALA B 1 146 ? -70.760 3.203 17.024 1.00 15.49 144 ALA B O 1
ATOM 2488 N N . LYS B 1 147 ? -72.263 2.448 15.549 1.00 15.17 145 LYS B N 1
ATOM 2489 C CA . LYS B 1 147 ? -73.207 3.529 15.857 1.00 16.70 145 LYS B CA 1
ATOM 2490 C C . LYS B 1 147 ? -73.730 3.419 17.263 1.00 16.88 145 LYS B C 1
ATOM 2491 O O . LYS B 1 147 ? -73.856 4.448 17.957 1.00 18.17 145 LYS B O 1
ATOM 2497 N N . GLU B 1 148 ? -74.053 2.198 17.689 1.00 17.56 146 GLU B N 1
ATOM 2498 C CA . GLU B 1 148 ? -74.565 1.954 19.054 1.00 19.19 146 GLU B CA 1
ATOM 2499 C C . GLU B 1 148 ? -73.561 2.295 20.142 1.00 18.87 146 GLU B C 1
ATOM 2500 O O . GLU B 1 148 ? -73.929 2.837 21.188 1.00 20.25 146 GLU B O 1
ATOM 2506 N N . LEU B 1 149 ? -72.287 1.978 19.894 1.00 18.54 147 LEU B N 1
ATOM 2507 C CA . LEU B 1 149 ? -71.238 2.222 20.873 1.00 17.61 147 LEU B CA 1
ATOM 2508 C C . LEU B 1 149 ? -70.540 3.566 20.663 1.00 17.17 147 LEU B C 1
ATOM 2509 O O . LEU B 1 149 ? -69.623 3.885 21.428 1.00 17.94 147 LEU B O 1
ATOM 2514 N N . ASN B 1 150 ? -70.973 4.350 19.668 1.00 16.11 148 ASN B N 1
ATOM 2515 C CA . ASN B 1 150 ? -70.354 5.642 19.327 1.00 15.77 148 ASN B CA 1
ATOM 2516 C C . ASN B 1 150 ? -68.839 5.517 19.091 1.00 14.93 148 ASN B C 1
ATOM 2517 O O . ASN B 1 150 ? -68.052 6.196 19.731 1.00 14.31 148 ASN B O 1
ATOM 2522 N N . VAL B 1 151 ? -68.440 4.645 18.180 1.00 12.54 149 VAL B N 1
ATOM 2523 C CA . VAL B 1 151 ? -67.033 4.552 17.789 1.00 11.54 149 VAL B CA 1
ATOM 2524 C C . VAL B 1 151 ? -66.946 4.663 16.267 1.00 10.74 149 VAL B C 1
ATOM 2525 O O . VAL B 1 151 ? -67.975 4.484 15.570 1.00 11.84 149 VAL B O 1
ATOM 2529 N N . MET B 1 152 ? -65.736 4.943 15.757 1.00 11.23 150 MET B N 1
ATOM 2530 C CA . MET B 1 152 ? -65.489 4.949 14.318 1.00 10.40 150 MET B CA 1
ATOM 2531 C C . MET B 1 152 ? -65.522 3.514 13.829 1.00 9.75 150 MET B C 1
ATOM 2532 O O . MET B 1 152 ? -65.371 2.599 14.627 1.00 9.67 150 MET B O 1
ATOM 2537 N N . PHE B 1 153 ? -65.787 3.321 12.543 1.00 9.27 151 PHE B N 1
ATOM 2538 C CA . PHE B 1 153 ? -65.886 1.985 11.964 1.00 8.82 151 PHE B CA 1
ATOM 2539 C C . PHE B 1 153 ? -65.144 1.893 10.637 1.00 8.31 151 PHE B C 1
ATOM 2540 O O . PHE B 1 153 ? -65.294 2.767 9.791 1.00 9.30 151 PHE B O 1
ATOM 2548 N N . ILE B 1 154 ? -64.456 0.774 10.409 1.00 7.51 152 ILE B N 1
ATOM 2549 C CA . ILE B 1 154 ? -63.870 0.501 9.109 1.00 6.81 152 ILE B CA 1
ATOM 2550 C C . ILE B 1 154 ? -63.766 -1.005 8.947 1.00 7.21 152 ILE B C 1
ATOM 2551 O O . ILE B 1 154 ? -63.667 -1.709 9.942 1.00 8.45 152 ILE B O 1
ATOM 2556 N N . GLU B 1 155 ? -63.825 -1.493 7.710 1.00 7.26 153 GLU B N 1
ATOM 2557 C CA . GLU B 1 155 ? -63.428 -2.866 7.413 1.00 6.25 153 GLU B CA 1
ATOM 2558 C C . GLU B 1 155 ? -62.105 -2.835 6.680 1.00 6.39 153 GLU B C 1
ATOM 2559 O O . GLU B 1 155 ? -61.821 -1.887 5.930 1.00 6.73 153 GLU B O 1
ATOM 2565 N N . THR B 1 156 ? -61.309 -3.886 6.891 1.00 6.07 154 THR B N 1
ATOM 2566 C CA . THR B 1 156 ? -59.988 -3.967 6.313 1.00 5.57 154 THR B CA 1
ATOM 2567 C C . THR B 1 156 ? -59.638 -5.365 5.855 1.00 5.92 154 THR B C 1
ATOM 2568 O O . THR B 1 156 ? -60.297 -6.345 6.193 1.00 5.71 154 THR B O 1
ATOM 2572 N N . SER B 1 157 ? -58.531 -5.454 5.126 1.00 5.36 155 SER B N 1
ATOM 2573 C CA . SER B 1 157 ? -57.845 -6.739 4.927 1.00 5.07 155 SER B CA 1
ATOM 2574 C C . SER B 1 157 ? -56.356 -6.473 5.043 1.00 5.63 155 SER B C 1
ATOM 2575 O O . SER B 1 157 ? -55.784 -5.838 4.149 1.00 6.17 155 SER B O 1
ATOM 2578 N N . ALA B 1 158 ? -55.743 -6.963 6.118 1.00 6.31 156 ALA B N 1
ATOM 2579 C CA . ALA B 1 158 ? -54.300 -6.879 6.218 1.00 6.79 156 ALA B CA 1
ATOM 2580 C C . ALA B 1 158 ? -53.640 -7.608 5.056 1.00 6.31 156 ALA B C 1
ATOM 2581 O O . ALA B 1 158 ? -52.585 -7.196 4.565 1.00 7.68 156 ALA B O 1
ATOM 2583 N N . LYS B 1 159 ? -54.225 -8.728 4.635 1.00 6.14 157 LYS B N 1
ATOM 2584 C CA . LYS B 1 159 ? -53.629 -9.535 3.579 1.00 6.47 157 LYS B CA 1
ATOM 2585 C C . LYS B 1 159 ? -53.672 -8.829 2.239 1.00 5.95 157 LYS B C 1
ATOM 2586 O O . LYS B 1 159 ? -52.648 -8.759 1.547 1.00 7.60 157 LYS B O 1
ATOM 2592 N N . ALA B 1 160 ? -54.831 -8.277 1.858 1.00 5.99 158 ALA B N 1
ATOM 2593 C CA . ALA B 1 160 ? -55.009 -7.656 0.559 1.00 6.48 158 ALA B CA 1
ATOM 2594 C C . ALA B 1 160 ? -54.621 -6.198 0.523 1.00 6.43 158 ALA B C 1
ATOM 2595 O O . ALA B 1 160 ? -54.463 -5.628 -0.561 1.00 6.46 158 ALA B O 1
ATOM 2597 N N . GLY B 1 161 ? -54.530 -5.582 1.692 1.00 5.81 159 GLY B N 1
ATOM 2598 C CA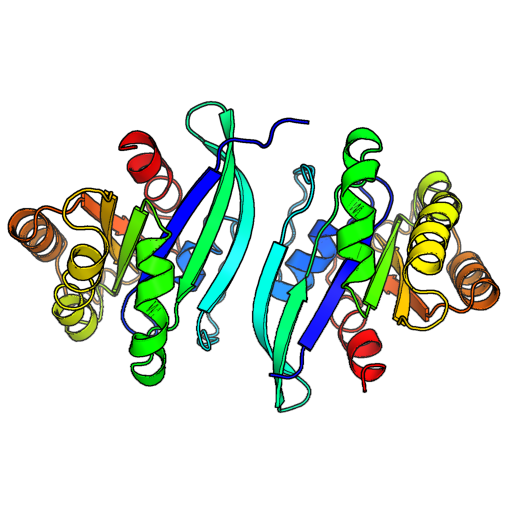 . GLY B 1 161 ? -54.283 -4.139 1.834 1.00 5.94 159 GLY B CA 1
ATOM 2599 C C . GLY B 1 161 ? -55.514 -3.253 1.993 1.00 5.68 159 GLY B C 1
ATOM 2600 O O . GLY B 1 161 ? -55.370 -2.052 2.200 1.00 6.50 159 GLY B O 1
ATOM 2601 N N . TYR B 1 162 ? -56.722 -3.830 1.878 1.00 5.52 160 TYR B N 1
ATOM 2602 C CA . TYR B 1 162 ? -57.928 -3.002 1.906 1.00 5.05 160 TYR B CA 1
ATOM 2603 C C . TYR B 1 162 ? -57.997 -2.150 3.155 1.00 5.39 160 TYR B C 1
ATOM 2604 O O . TYR B 1 162 ? -57.988 -2.663 4.266 1.00 5.87 160 TYR B O 1
ATOM 2613 N N . ASN B 1 163 ? -58.104 -0.835 2.933 1.00 5.36 161 ASN B N 1
ATOM 2614 C CA . ASN B 1 163 ? -58.322 0.140 4.006 1.00 5.86 161 ASN B CA 1
ATOM 2615 C C . ASN B 1 163 ? -57.233 0.193 5.081 1.00 5.93 161 ASN B C 1
ATOM 2616 O O . ASN B 1 163 ? -57.460 0.778 6.120 1.00 7.39 161 ASN B O 1
ATOM 2621 N N . VAL B 1 164 ? -56.047 -0.375 4.828 1.00 5.76 162 VAL B N 1
ATOM 2622 C CA . VAL B 1 164 ? -55.011 -0.378 5.859 1.00 6.13 162 VAL B CA 1
ATOM 2623 C C . VAL B 1 164 ? -54.426 1.017 6.042 1.00 6.12 162 VAL B C 1
ATOM 2624 O O . VAL B 1 164 ? -54.374 1.516 7.151 1.00 7.26 162 VAL B O 1
ATOM 2628 N N . LYS B 1 165 ? -54.050 1.682 4.954 1.00 6.64 163 LYS B N 1
ATOM 2629 C CA . LYS B 1 165 ? -53.582 3.061 5.063 1.00 7.42 163 LYS B CA 1
ATOM 2630 C C . LYS B 1 165 ? -54.7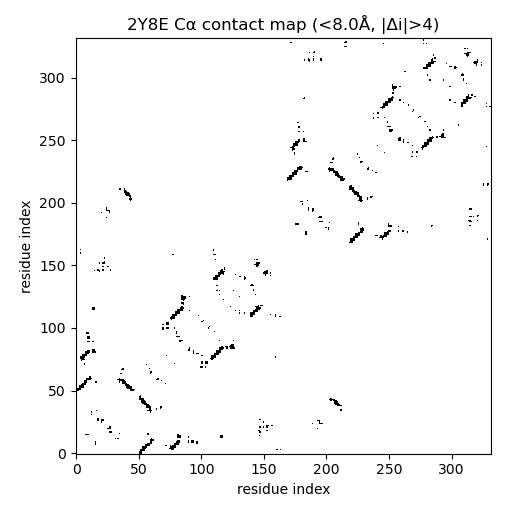02 3.938 5.593 1.00 7.86 163 LYS B C 1
ATOM 2631 O O . LYS B 1 165 ? -54.481 4.819 6.420 1.00 9.17 163 LYS B O 1
ATOM 2637 N N . GLN B 1 166 ? -55.934 3.705 5.117 1.00 7.79 164 GLN B N 1
ATOM 2638 C CA . GLN B 1 166 ? -57.102 4.497 5.524 1.00 8.06 164 GLN B CA 1
ATOM 2639 C C . GLN B 1 166 ? -57.380 4.398 7.021 1.00 7.48 164 GLN B C 1
ATOM 2640 O O . GLN B 1 166 ? -57.765 5.388 7.641 1.00 8.87 164 GLN B O 1
ATOM 2646 N N . LEU B 1 167 ? -57.149 3.222 7.612 1.00 7.34 165 LEU B N 1
ATOM 2647 C CA A LEU B 1 167 ? -57.325 3.057 9.053 0.50 7.43 165 LEU B CA 1
ATOM 2648 C CA B LEU B 1 167 ? -57.318 3.049 9.056 0.50 7.73 165 LEU B CA 1
ATOM 2649 C C . LEU B 1 167 ? -56.498 4.109 9.789 1.00 7.77 165 LEU B C 1
ATOM 2650 O O . LEU B 1 167 ? -56.996 4.847 10.643 1.00 8.44 165 LEU B O 1
ATOM 2659 N N . PHE B 1 168 ? -55.228 4.184 9.442 1.00 7.57 166 PHE B N 1
ATOM 2660 C CA . PHE B 1 168 ? -54.295 5.069 10.117 1.00 7.74 166 PHE B CA 1
ATOM 2661 C C . PHE B 1 168 ? -54.567 6.539 9.754 1.00 8.95 166 PHE B C 1
ATOM 2662 O O . PHE B 1 168 ? -54.529 7.427 10.620 1.00 10.73 166 PHE B O 1
ATOM 2670 N N . ARG B 1 169 ? -54.867 6.801 8.476 1.00 9.54 167 ARG B N 1
ATOM 2671 C CA . ARG B 1 169 ? -55.163 8.163 8.050 1.00 11.02 167 ARG B CA 1
ATOM 2672 C C . ARG B 1 169 ? -56.419 8.718 8.748 1.00 11.09 167 ARG B C 1
ATOM 2673 O O . ARG B 1 169 ? -56.436 9.873 9.183 1.00 12.56 167 ARG B O 1
ATOM 2681 N N . ARG B 1 170 ? -57.468 7.903 8.847 1.00 10.78 168 ARG B N 1
ATOM 2682 C CA . ARG B 1 170 ? -58.728 8.347 9.372 1.00 11.57 168 ARG B CA 1
ATOM 2683 C C . ARG B 1 170 ? -58.623 8.606 10.858 1.00 12.06 168 ARG B C 1
ATOM 2684 O O . ARG B 1 170 ? -59.187 9.584 11.325 1.00 13.28 168 ARG B O 1
ATOM 2692 N N . VAL B 1 171 ? -57.925 7.757 11.616 1.00 11.77 169 VAL B N 1
ATOM 2693 C CA . VAL B 1 171 ? -57.742 8.058 13.034 1.00 12.63 169 VAL B CA 1
ATOM 2694 C C . VAL B 1 171 ? -56.853 9.281 13.236 1.00 13.62 169 VAL B C 1
ATOM 2695 O O . VAL B 1 171 ? -57.133 10.088 14.129 1.00 15.87 169 VAL B O 1
ATOM 2699 N N . ALA B 1 172 ? -55.849 9.477 12.375 1.00 14.51 170 ALA B N 1
ATOM 2700 C CA . ALA B 1 172 ? -54.992 10.655 12.490 1.00 15.86 170 ALA B CA 1
ATOM 2701 C C . ALA B 1 172 ? -55.797 11.924 12.254 1.00 16.95 170 ALA B C 1
ATOM 2702 O O . ALA B 1 172 ? -55.588 12.942 12.943 1.00 18.38 170 ALA B O 1
ATOM 2704 N N . ALA B 1 173 ? -56.671 11.883 11.248 1.00 17.38 171 ALA B N 1
ATOM 2705 C CA . ALA B 1 173 ? -57.498 13.031 10.862 1.00 18.74 171 ALA B CA 1
ATOM 2706 C C . ALA B 1 173 ? -58.466 13.425 11.958 1.00 19.45 171 ALA B C 1
ATOM 2707 O O . ALA B 1 173 ? -58.876 14.594 12.023 1.00 22.13 171 ALA B O 1
ATOM 2709 N N . ALA B 1 174 ? -58.832 12.481 12.823 1.00 20.21 172 ALA B N 1
ATOM 2710 C CA . ALA B 1 174 ? -59.778 12.737 13.909 1.00 21.80 172 ALA B CA 1
ATOM 2711 C C . ALA B 1 174 ? -59.105 13.360 15.139 1.00 23.41 172 ALA B C 1
ATOM 2712 O O . ALA B 1 174 ? -59.789 13.861 16.031 1.00 24.24 172 ALA B O 1
ATOM 2714 N N . LEU B 1 175 ? -57.774 13.342 15.206 1.00 25.19 173 LEU B N 1
ATOM 2715 C CA . LEU B 1 175 ? -57.070 13.920 16.370 1.00 26.82 173 LEU B CA 1
ATOM 2716 C C . LEU B 1 175 ? -57.205 15.438 16.445 1.00 27.51 173 LEU B C 1
ATOM 2717 O O . LEU B 1 175 ? -57.212 16.018 17.546 1.00 29.47 173 LEU B O 1
#

CATH classification: 3.40.50.300

Radius of gyration: 21.31 Å; Cα contacts (8 Å, |Δi|>4): 698; chains: 2; bounding box: 66×42×42 Å

Organism: Drosophila melanogaster (NCBI:txid7227)

Nearest PDB structures (foldseek):
  2y8e-assembly2_B  TM=9.870E-01  e=4.205E-32  Drosophila melanogaster
  5lef-assembly1_A  TM=9.769E-01  e=1.717E-32  Homo sapiens
  2gil-assembly2_B  TM=9.954E-01  e=2.520E-31  Homo sapiens
  8ij9-assembly2_B  TM=9.727E-01  e=3.943E-31  Mus musculus
  1yzq-assembly1_A  TM=9.697E-01  e=4.204E-31  Homo sapiens

Foldseek 3Di:
DAEQFEEEEFAAPQQQVLLVCCQPPVDHDPDDDFDDAKDWDWDFDADPRHTYIYIYIYGGNDPVNVVNCLVSLLPGQEYEYGGEQLDVVRVVVSVVVLVSSCVRQNPSHAYEYEHEDCVVVVSGDADPVNQVVVCVVSVHHYDYYYSVVSGCSVVVVNVRVVVDD/DDAFAEAFEEEEFAAPQQQVLLVCCVPPVDHDPDDDFDDAWDWDWDWDQAPNRIGIYIYIYGGRPPVRPVVCLVSLLVHQEYEYGGEQLDVVRVVCSVVVLVSSCVRQNPRHAYEYEHEDCVVVVNGPHDPVNQVVVCVVSVHHYDYYYSVVGRCSNVVVRVRVVVD

Sequence (332 aa):
LRKFKLVFLGEQSVGKTSLITRFMYDSFDNTYQATIGIDFLSKTMYLEDRTVRLQLWWDTAGQERFRSLIPSYIRDSTVAVVVYDITNTNSFHQTSKWIDDVRTERGSSDVIIMLVGNKTDLSDKRQVSTEEGERKAKELNVMFIETSAKAGYNVKQLLFRRVAAALPGNPLRKFKLVFLGEQSVGKTSLITTRFMYDSFDNTYQATIGIDFLSKTMYLEDRTVRLQLWDTAGQERFRSLIPSYIRDSTVAVVVYDITNTNSFHQTSSKWIDDDVRTERGSSDVIIMLVGNKTDLSDKRQVSTEEGERKAKELNVMFIETSAKAGYNVKQLLFRRVAAAL

GO terms:
  GO:0005764 lysosome (C, IDA)
  GO:0005776 autophagosome (C, IDA)
  GO:0005794 Golgi apparatus (C, IDA)
  GO:0031410 cytoplasmic vesicle (C, IDA)
  GO:0003924 GTPase activity (F, IDA)
  GO:0001745 compound eye morphogenesis (P, IGI)
  GO:0001881 receptor recycling (P, IMP)
  GO:0043025 neuronal cell body (C, HDA)
  GO:0045202 synapse (C, HDA)
  GO:0045451 pole plasm oskar mRNA localization (P, IMP)
  GO:0045467 R7 cell development (P, IMP)
  GO:0060078 regulation of postsynaptic membrane potential (P, IMP)
  GO:0006887 exocytosis (P, IMP)
  GO:0007293 germarium-derived egg chamber formation (P, IMP)
  GO:0007411 axon guidance (P, IMP)
  GO:0007602 phototransduction (P, IMP)
  GO:0008103 oocyte microtubule cytoskeleton polarization (P, IMP)
  GO:0005515 protein binding (F, IPI)
  GO:0043204 perikaryon (C, EXP)
  GO:0045202 synapse (C, EXP)